Protein AF-A0A4U5N1B6-F1 (afdb_monomer_lite)

Sequence (210 aa):
MNRRRLVVLSPQAMVGDFISVVQYGGDNNHDYRTKVTPKTVCEMMEDESKGIITRLAAVNKFFMDIYKEHCVSIDEKAYLDYMKKPEDSAETMWFWQTCTEFGYYQSTSPRKAWKVYGFFGGANVSIPWLVKQCEQVFGDAYHNATVYAAIDKTIAFYGGVAGFNASRPSIVIDGTAHCGEMYVEADDDLPSFKKARRLIERHMTAWMYH

InterPro domains:
  IPR008758 Peptidase S28 [PF05577] (15-167)
  IPR029058 Alpha/Beta hydrolase fold [G3DSA:3.40.50.1820] (43-210)

Foldseek 3Di:
DDDPAPADAQLCLLVVLVVCQQFQQCFPDDCSVPPSHPVNLVVLCVPPVDDNVNSSVVSSVSVCVVVVHDDHDNDPVVNLVVLLCCVPDPVNVVLLCCLQAAVDADWQQDPPRDCVSVVVNHTPGDSQVSQCSQCSRVHDCSHPVNSVVRHVVNCVVVVPPNPDDPVDDDQDQPPHHHPRLPDDDDPPDDPSSVVRNVVVVVVVVVVVVD

Organism: Steinernema carpocapsae (NCBI:txid34508)

pLDDT: mean 84.51, std 13.34, range [30.05, 97.94]

Structure (mmCIF, N/CA/C/O backbone):
data_AF-A0A4U5N1B6-F1
#
_entry.id   AF-A0A4U5N1B6-F1
#
loop_
_atom_site.group_PDB
_atom_site.id
_atom_site.type_symbol
_atom_site.label_atom_id
_atom_site.label_alt_id
_atom_site.label_comp_id
_atom_site.label_asym_id
_atom_site.label_entity_id
_atom_site.label_seq_id
_atom_site.pdbx_PDB_ins_code
_atom_site.Cartn_x
_atom_site.Cartn_y
_atom_site.Cartn_z
_atom_site.occupancy
_atom_site.B_iso_or_equiv
_atom_site.auth_seq_id
_atom_site.auth_comp_id
_atom_site.auth_asym_id
_atom_site.auth_atom_id
_atom_site.pdbx_PDB_model_num
ATOM 1 N N . MET A 1 1 ? 22.139 12.926 15.965 1.00 30.05 1 MET A N 1
ATOM 2 C CA . MET A 1 1 ? 21.050 11.932 15.835 1.00 30.05 1 MET A CA 1
ATOM 3 C C . MET A 1 1 ? 20.227 12.296 14.614 1.00 30.05 1 MET A C 1
ATOM 5 O O . MET A 1 1 ? 19.498 13.280 14.648 1.00 30.05 1 MET A O 1
ATOM 9 N N . ASN A 1 2 ? 20.452 11.592 13.506 1.00 33.06 2 ASN A N 1
ATOM 10 C CA . ASN A 1 2 ? 19.831 11.898 12.221 1.00 33.06 2 ASN A CA 1
ATOM 11 C C . ASN A 1 2 ? 18.366 11.435 12.275 1.00 33.06 2 ASN A C 1
ATOM 13 O O . ASN A 1 2 ? 18.107 10.241 12.409 1.00 33.06 2 ASN A O 1
ATOM 17 N N . ARG A 1 3 ? 17.417 12.377 12.282 1.00 41.47 3 ARG A N 1
ATOM 18 C CA . ARG A 1 3 ? 15.981 12.067 12.320 1.00 41.47 3 ARG A CA 1
ATOM 19 C C . ARG A 1 3 ? 15.619 11.392 10.996 1.00 41.47 3 ARG A C 1
ATOM 21 O O . ARG A 1 3 ? 15.749 12.033 9.955 1.00 41.47 3 ARG A O 1
ATOM 28 N N . ARG A 1 4 ? 15.196 10.124 11.024 1.00 45.00 4 ARG A N 1
ATOM 29 C CA . ARG A 1 4 ? 14.612 9.461 9.850 1.00 45.00 4 ARG A CA 1
ATOM 30 C C . ARG A 1 4 ? 13.352 10.244 9.482 1.00 45.00 4 ARG A 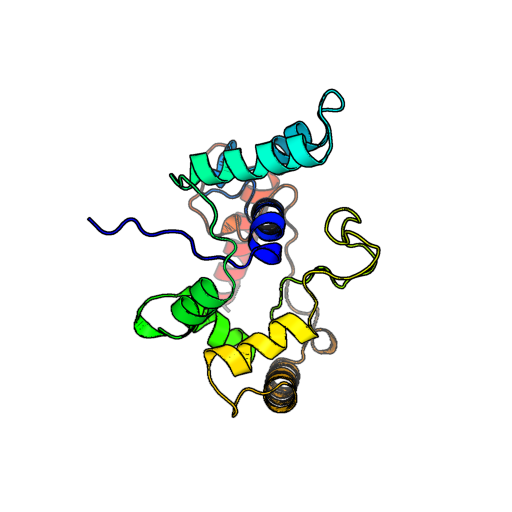C 1
ATOM 32 O O . ARG A 1 4 ? 12.368 10.192 10.209 1.00 45.00 4 ARG A O 1
ATOM 39 N N . ARG A 1 5 ? 13.422 11.061 8.430 1.00 50.66 5 ARG A N 1
ATOM 40 C CA . ARG A 1 5 ? 12.222 11.588 7.777 1.00 50.66 5 ARG A CA 1
ATOM 41 C C . ARG A 1 5 ? 11.641 10.431 6.982 1.00 50.66 5 ARG A C 1
ATOM 43 O O . ARG A 1 5 ? 12.389 9.814 6.227 1.00 50.66 5 ARG A O 1
ATOM 50 N N . LEU A 1 6 ? 10.356 10.150 7.143 1.00 51.94 6 LEU A N 1
ATOM 51 C CA . LEU A 1 6 ? 9.652 9.331 6.171 1.00 51.94 6 LEU A CA 1
ATOM 52 C C . LEU A 1 6 ? 9.655 10.117 4.861 1.00 51.94 6 LEU A C 1
ATOM 54 O O . LEU A 1 6 ? 9.192 11.261 4.796 1.00 51.94 6 LEU A O 1
ATOM 58 N N . VAL A 1 7 ? 10.307 9.556 3.850 1.00 54.00 7 VAL A N 1
ATOM 59 C CA . VAL A 1 7 ? 10.378 10.168 2.531 1.00 54.00 7 VAL A CA 1
ATOM 60 C C . VAL A 1 7 ? 9.418 9.393 1.650 1.00 54.00 7 VAL A C 1
ATOM 62 O O . VAL A 1 7 ? 9.678 8.248 1.302 1.00 54.00 7 VAL A O 1
ATOM 65 N N . VAL A 1 8 ? 8.289 10.012 1.328 1.00 57.28 8 VAL A N 1
ATOM 66 C CA . VAL A 1 8 ? 7.261 9.472 0.433 1.00 57.28 8 VAL A CA 1
ATOM 67 C C . VAL A 1 8 ? 6.943 10.565 -0.584 1.00 57.28 8 VAL A C 1
ATOM 69 O O . VAL A 1 8 ? 6.992 11.744 -0.246 1.00 57.28 8 VAL A O 1
ATOM 72 N N . LEU A 1 9 ? 6.644 10.231 -1.840 1.00 53.09 9 LEU A N 1
ATOM 73 C CA . LEU A 1 9 ? 6.244 11.256 -2.811 1.00 53.09 9 LEU A CA 1
ATOM 74 C C . LEU A 1 9 ? 4.910 11.887 -2.429 1.00 53.09 9 LEU A C 1
ATOM 76 O O . LEU A 1 9 ? 3.976 11.186 -2.049 1.00 53.09 9 LEU A O 1
ATOM 80 N N . SER A 1 10 ? 4.789 13.201 -2.624 1.00 48.41 10 SER A N 1
ATOM 81 C CA . SER A 1 10 ? 3.631 13.997 -2.190 1.00 48.41 10 SER A CA 1
ATOM 82 C C . SER A 1 10 ? 2.250 13.423 -2.547 1.00 48.41 10 SER A C 1
ATOM 84 O O . SER A 1 10 ? 1.390 13.398 -1.663 1.00 48.41 10 SER A O 1
ATOM 86 N N . PRO A 1 11 ? 2.006 12.891 -3.767 1.00 55.12 11 PRO A N 1
ATOM 87 C CA . PRO A 1 11 ? 0.692 12.359 -4.113 1.00 55.12 11 PRO A CA 1
ATOM 88 C C . PRO A 1 11 ? 0.442 10.989 -3.470 1.00 55.12 11 PRO A C 1
ATOM 90 O O . PRO A 1 11 ? -0.695 10.651 -3.157 1.00 55.12 11 PRO A O 1
ATOM 93 N N . GLN A 1 12 ? 1.502 10.204 -3.259 1.00 66.94 12 GLN A N 1
ATOM 94 C CA . GLN A 1 12 ? 1.438 8.895 -2.612 1.00 66.94 12 GLN A CA 1
ATOM 95 C C . GLN A 1 12 ? 1.366 9.012 -1.094 1.00 66.94 12 GLN A C 1
ATOM 97 O O . GLN A 1 12 ? 0.754 8.154 -0.483 1.00 66.94 12 GLN A O 1
ATOM 102 N N . ALA A 1 13 ? 1.941 10.047 -0.481 1.00 71.00 13 ALA A N 1
ATOM 103 C CA . ALA A 1 13 ? 1.941 10.196 0.970 1.00 71.00 13 ALA A CA 1
ATOM 104 C C . ALA A 1 13 ? 0.509 10.335 1.503 1.00 71.00 13 ALA A C 1
ATOM 106 O O . ALA A 1 13 ? 0.066 9.541 2.324 1.00 71.00 13 ALA A O 1
ATOM 107 N N . MET A 1 14 ? -0.264 11.266 0.933 1.00 75.31 14 MET A N 1
ATOM 108 C CA . MET A 1 14 ? -1.649 11.478 1.357 1.00 75.31 14 MET A CA 1
ATOM 109 C C . MET A 1 14 ? -2.588 10.349 0.934 1.00 75.31 14 MET A C 1
ATOM 111 O O . MET A 1 14 ? -3.492 10.002 1.678 1.00 75.31 14 MET A O 1
ATOM 115 N N . VAL A 1 15 ? -2.421 9.784 -0.265 1.00 80.44 15 VAL A N 1
ATOM 116 C CA . VAL A 1 15 ? -3.243 8.643 -0.712 1.00 80.44 15 VAL A CA 1
ATOM 117 C C . VAL A 1 15 ? -2.890 7.380 0.084 1.00 80.44 15 VAL A C 1
ATOM 119 O O . VAL A 1 15 ? -3.767 6.577 0.399 1.00 80.44 15 VAL A O 1
ATOM 122 N N . GLY A 1 16 ? -1.611 7.216 0.417 1.00 80.88 16 GLY A N 1
ATOM 123 C CA . GLY A 1 16 ? -1.034 6.066 1.102 1.00 80.88 16 GLY A CA 1
ATOM 124 C C . GLY A 1 16 ? -1.610 5.864 2.493 1.00 80.88 16 GLY A C 1
ATOM 125 O O . GLY A 1 16 ? -1.947 4.734 2.825 1.00 80.88 16 GLY A O 1
ATOM 126 N N . ASP A 1 17 ? -1.844 6.942 3.242 1.00 86.38 17 ASP A N 1
ATOM 127 C CA . ASP A 1 17 ? -2.541 6.911 4.536 1.00 86.38 17 ASP A CA 1
ATOM 128 C C . ASP A 1 17 ? -3.883 6.160 4.449 1.00 86.38 17 ASP A C 1
ATOM 130 O O . ASP A 1 17 ? -4.193 5.271 5.245 1.00 86.38 17 ASP A O 1
ATOM 134 N N . PHE A 1 18 ? -4.676 6.460 3.421 1.00 87.44 18 PHE A N 1
ATOM 135 C CA . PHE A 1 18 ? -5.996 5.860 3.236 1.00 87.44 18 PHE A CA 1
ATOM 136 C C . PHE A 1 18 ? -5.909 4.432 2.718 1.00 87.44 18 PHE A C 1
ATOM 138 O O . PHE A 1 18 ? -6.681 3.578 3.153 1.00 87.44 18 PHE A O 1
ATOM 145 N N . ILE A 1 19 ? -4.972 4.157 1.807 1.00 85.62 19 ILE A N 1
ATOM 146 C CA . ILE A 1 19 ? -4.739 2.789 1.340 1.00 85.62 19 ILE A CA 1
ATOM 147 C C . ILE A 1 19 ? -4.285 1.907 2.509 1.00 85.62 19 ILE A C 1
ATOM 149 O O . ILE A 1 19 ? -4.782 0.792 2.648 1.00 85.62 19 ILE A O 1
ATOM 153 N N . SER A 1 20 ? -3.422 2.428 3.383 1.00 86.38 20 SER A N 1
ATOM 154 C CA . SER A 1 20 ? -2.957 1.728 4.577 1.00 86.38 20 SER A CA 1
ATOM 155 C C . SER A 1 20 ? -4.109 1.400 5.524 1.00 86.38 20 SER A C 1
ATOM 157 O O . SER A 1 20 ? -4.235 0.259 5.956 1.00 86.38 20 SER A O 1
ATOM 159 N N . VAL A 1 21 ? -5.015 2.350 5.794 1.00 91.50 21 VAL A N 1
ATOM 160 C CA . VAL A 1 21 ? -6.197 2.086 6.636 1.00 91.50 21 VAL A CA 1
ATOM 161 C C . VAL A 1 21 ? -7.120 1.037 6.033 1.00 91.50 21 VAL A C 1
ATOM 163 O O . VAL A 1 21 ? -7.624 0.188 6.760 1.00 91.50 21 VAL A O 1
ATOM 166 N N . VAL A 1 22 ? -7.367 1.082 4.724 1.00 89.12 22 VAL A N 1
ATOM 167 C CA . VAL A 1 22 ? -8.239 0.093 4.072 1.00 89.12 22 VAL A CA 1
ATOM 168 C C . VAL A 1 22 ? -7.605 -1.298 4.085 1.00 89.12 22 VAL A C 1
ATOM 170 O O . VAL A 1 22 ? -8.320 -2.290 4.191 1.00 89.12 22 VAL A O 1
ATOM 173 N N . GLN A 1 23 ? -6.280 -1.377 3.977 1.00 88.75 23 GLN A N 1
ATOM 174 C CA . GLN A 1 23 ? -5.562 -2.643 3.986 1.00 88.75 23 GLN A CA 1
ATOM 175 C C . GLN A 1 23 ? -5.438 -3.210 5.408 1.00 88.75 23 GLN A C 1
ATOM 177 O O . GLN A 1 23 ? -5.909 -4.311 5.678 1.00 88.75 23 GLN A O 1
ATOM 182 N N . TYR A 1 24 ? -4.835 -2.457 6.321 1.00 90.62 24 TYR A N 1
ATOM 183 C CA . TYR A 1 24 ? -4.408 -2.945 7.634 1.00 90.62 24 TYR A CA 1
ATOM 184 C C . TYR A 1 24 ? -5.343 -2.539 8.777 1.00 90.62 24 TYR A C 1
ATOM 186 O O . TYR A 1 24 ? -5.226 -3.048 9.885 1.00 90.62 24 TYR A O 1
ATOM 194 N N . GLY A 1 25 ? -6.274 -1.610 8.556 1.00 90.81 25 GLY A N 1
ATOM 195 C CA . GLY A 1 25 ? -7.104 -1.087 9.635 1.00 90.81 25 GLY A CA 1
ATOM 19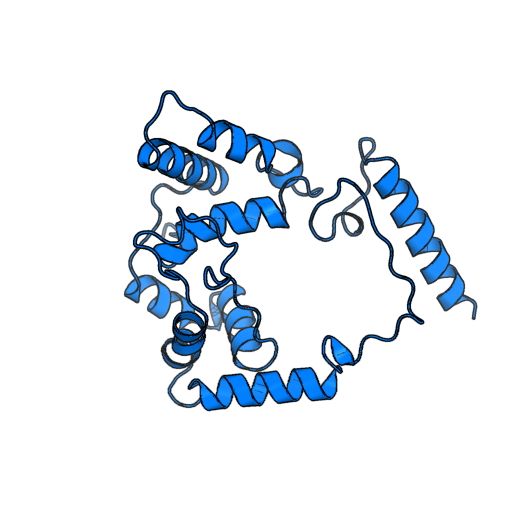6 C C . GLY A 1 25 ? -8.037 -2.143 10.222 1.00 90.81 25 GLY A C 1
ATOM 197 O O . GLY A 1 25 ? -8.909 -2.665 9.532 1.00 90.81 25 GLY A O 1
ATOM 198 N N . GLY A 1 26 ? -7.887 -2.406 11.518 1.00 85.19 26 GLY A N 1
ATOM 199 C CA . GLY A 1 26 ? -8.581 -3.471 12.240 1.00 85.19 26 GLY A CA 1
ATOM 200 C C . GLY A 1 26 ? -7.873 -4.829 12.194 1.00 85.19 26 GLY A C 1
ATOM 201 O O . GLY A 1 26 ? -8.494 -5.832 12.543 1.00 85.19 26 GLY A O 1
ATOM 202 N N . ASP A 1 27 ? -6.612 -4.891 11.755 1.00 86.50 27 ASP A N 1
ATOM 203 C CA . ASP A 1 27 ? -5.790 -6.097 11.891 1.00 86.50 27 ASP A CA 1
ATOM 204 C C . ASP A 1 27 ? -5.385 -6.337 13.358 1.00 86.50 27 ASP A C 1
ATOM 206 O O . ASP A 1 27 ? -5.580 -5.503 14.235 1.00 86.50 27 ASP A O 1
ATOM 210 N N . ASN A 1 28 ? -4.796 -7.486 13.675 1.00 85.56 28 ASN A N 1
ATOM 211 C CA . ASN A 1 28 ? -4.382 -7.778 15.050 1.00 85.56 28 ASN A CA 1
ATOM 212 C C . ASN A 1 28 ? -3.006 -7.170 15.409 1.00 85.56 28 ASN A C 1
ATOM 214 O O . ASN A 1 28 ? -2.280 -7.740 16.225 1.00 85.56 28 ASN A O 1
ATOM 218 N N . ASN A 1 29 ? -2.648 -6.005 14.851 1.00 85.94 29 ASN A N 1
ATOM 219 C CA . ASN A 1 29 ? -1.337 -5.376 15.010 1.00 85.94 29 ASN A CA 1
ATOM 220 C C . ASN A 1 29 ? -1.409 -3.995 15.693 1.00 85.94 29 ASN A C 1
ATOM 222 O O . ASN A 1 29 ? -1.923 -3.028 15.140 1.00 85.94 29 ASN A O 1
ATOM 226 N N . HIS A 1 30 ? -0.824 -3.867 16.889 1.00 87.56 30 HIS A N 1
ATOM 227 C CA . HIS A 1 30 ? -0.588 -2.591 17.591 1.00 87.56 30 HIS A CA 1
ATOM 228 C C . HIS A 1 30 ? -1.708 -1.529 17.443 1.00 87.56 30 HIS A C 1
ATOM 230 O O . HIS A 1 30 ? -2.849 -1.762 17.842 1.00 87.56 30 HIS A O 1
ATOM 236 N N . ASP A 1 31 ? -1.377 -0.345 16.909 1.00 89.31 31 ASP A N 1
ATOM 237 C CA . ASP A 1 31 ? -2.312 0.766 16.722 1.00 89.31 31 ASP A CA 1
ATOM 238 C C . ASP A 1 31 ? -3.336 0.492 15.608 1.00 89.31 31 ASP A C 1
ATOM 240 O O . ASP A 1 31 ? -4.432 1.050 15.663 1.00 89.31 31 ASP A O 1
ATOM 244 N N . TYR A 1 32 ? -3.036 -0.388 14.649 1.00 88.50 32 TYR A N 1
ATOM 245 C CA . TYR A 1 32 ? -3.963 -0.799 13.587 1.00 88.50 32 TYR A CA 1
ATOM 246 C C . TYR A 1 32 ? -5.116 -1.657 14.107 1.00 88.50 32 TYR A C 1
ATOM 248 O O . TYR A 1 32 ? -6.213 -1.589 13.561 1.00 88.50 32 TYR A O 1
ATOM 256 N N . ARG A 1 33 ? -4.943 -2.311 15.259 1.00 86.62 33 ARG A N 1
ATOM 257 C CA . ARG A 1 33 ? -6.015 -3.060 15.923 1.00 86.62 33 ARG A CA 1
ATOM 258 C C . ARG A 1 33 ? -7.206 -2.220 16.346 1.00 86.62 33 ARG A C 1
ATOM 260 O O . ARG A 1 33 ? -8.343 -2.670 16.257 1.00 86.62 33 ARG A O 1
ATOM 267 N N . THR A 1 34 ? -6.961 -1.018 16.862 1.00 86.81 34 THR A N 1
ATOM 268 C CA . THR A 1 34 ? -8.025 -0.240 17.523 1.00 86.81 34 THR A CA 1
ATOM 269 C C . THR A 1 34 ? -8.050 1.236 17.165 1.00 86.81 34 THR A C 1
ATOM 271 O O . THR A 1 34 ? -9.120 1.841 17.192 1.00 86.81 34 THR A O 1
ATOM 274 N N . LYS A 1 35 ? -6.905 1.840 16.832 1.00 91.00 35 LYS A N 1
ATOM 275 C CA . LYS A 1 35 ? -6.804 3.286 16.595 1.00 91.00 35 LYS A CA 1
ATOM 276 C C . LYS A 1 35 ? -6.860 3.617 15.113 1.00 91.00 35 LYS A C 1
ATOM 278 O O . LYS A 1 35 ? -7.669 4.448 14.706 1.00 91.00 35 LYS A O 1
ATOM 283 N N . VAL A 1 36 ? -6.011 2.986 14.308 1.00 93.00 36 VAL A N 1
ATOM 284 C CA . VAL A 1 36 ? -5.936 3.205 12.861 1.00 93.00 36 VAL A CA 1
ATOM 285 C C . VAL A 1 36 ? -6.968 2.301 12.193 1.00 93.00 36 VAL A C 1
ATOM 287 O O . VAL A 1 36 ? -6.670 1.182 11.802 1.00 93.00 36 VAL A O 1
ATOM 290 N N . THR A 1 37 ? -8.213 2.773 12.118 1.00 92.94 37 THR A N 1
ATOM 291 C CA . THR A 1 37 ? -9.340 2.017 11.549 1.00 92.94 37 THR A CA 1
ATOM 292 C C . THR A 1 37 ? -10.062 2.833 10.476 1.00 92.94 37 THR A C 1
ATOM 294 O O . THR A 1 37 ? -10.002 4.069 10.511 1.00 92.94 37 THR A O 1
ATOM 297 N N . PRO A 1 38 ? -10.802 2.182 9.553 1.00 92.69 38 PRO A N 1
ATOM 298 C CA . PRO A 1 38 ? -11.643 2.892 8.592 1.00 92.69 38 PRO A CA 1
ATOM 299 C C . PRO A 1 38 ? -12.610 3.860 9.274 1.00 92.69 38 PRO A C 1
ATOM 301 O O . PRO A 1 38 ? -12.775 4.985 8.814 1.00 92.69 38 PRO A O 1
ATOM 304 N N . LYS A 1 39 ? -13.179 3.464 10.420 1.00 93.38 39 LYS A N 1
ATOM 305 C CA . LYS A 1 39 ? -14.079 4.306 11.211 1.00 93.38 39 LYS A CA 1
ATOM 306 C C . LYS A 1 39 ? -13.400 5.604 11.657 1.00 93.38 39 LYS A C 1
ATOM 308 O O . LYS A 1 39 ? -13.947 6.671 11.408 1.00 93.38 39 LYS A O 1
ATOM 313 N N . THR A 1 40 ? -12.204 5.520 12.241 1.00 94.81 40 THR A N 1
ATOM 314 C CA . THR A 1 40 ? -11.450 6.694 12.715 1.00 94.81 40 THR A CA 1
ATOM 315 C C . THR A 1 40 ? -11.212 7.711 11.600 1.00 94.81 40 THR A C 1
ATOM 317 O O . THR A 1 40 ? -11.414 8.909 11.785 1.00 94.81 40 THR A O 1
ATOM 320 N N . VAL A 1 41 ? -10.788 7.239 10.423 1.00 93.38 41 VAL A N 1
ATOM 321 C CA . VAL A 1 41 ? -10.510 8.123 9.283 1.00 93.38 41 VAL A CA 1
ATOM 322 C C . VAL A 1 41 ? -11.803 8.675 8.681 1.00 93.38 41 VAL A C 1
ATOM 324 O O . VAL A 1 41 ? -11.853 9.861 8.350 1.00 93.38 41 VAL A O 1
ATOM 327 N N . CYS A 1 42 ? -12.864 7.867 8.579 1.00 93.25 42 CYS A N 1
ATOM 328 C CA . CYS A 1 42 ? -14.167 8.337 8.106 1.00 93.25 42 CYS A CA 1
ATOM 329 C C . CYS A 1 42 ? -14.729 9.443 9.004 1.00 93.25 42 CYS A C 1
ATOM 331 O O . CYS A 1 42 ? -15.127 10.475 8.482 1.00 93.25 42 CYS A O 1
ATOM 333 N N . GLU A 1 43 ? -14.664 9.302 10.330 1.00 95.94 43 GLU A N 1
ATOM 334 C CA . GLU A 1 43 ? -15.116 10.339 11.271 1.00 95.94 43 GLU A CA 1
ATOM 335 C C . GLU A 1 43 ? -14.395 11.684 11.050 1.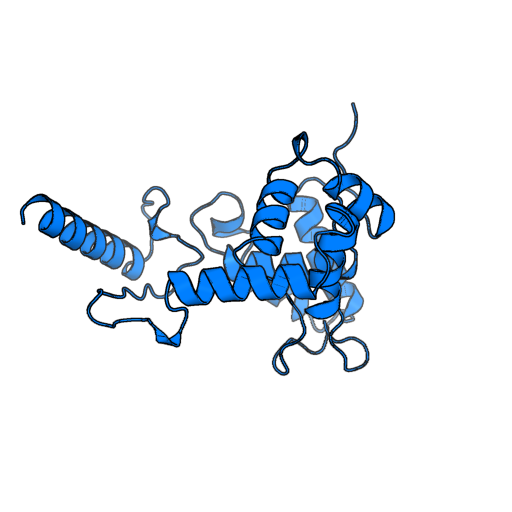00 95.94 43 GLU A C 1
ATOM 337 O O . GLU A 1 43 ? -15.018 12.743 11.115 1.00 95.94 43 GLU A O 1
ATOM 342 N N . MET A 1 44 ? -13.097 11.667 10.716 1.00 95.00 44 MET A N 1
ATOM 343 C CA . MET A 1 44 ? -12.350 12.889 10.375 1.00 95.00 44 MET A CA 1
ATOM 344 C C . MET A 1 44 ? -12.788 13.493 9.036 1.00 95.00 44 MET A C 1
ATOM 346 O O . MET A 1 44 ? -12.835 14.717 8.885 1.00 95.00 44 MET A O 1
ATOM 350 N N . MET A 1 45 ? -13.086 12.647 8.050 1.00 91.81 45 MET A N 1
ATOM 351 C CA . MET A 1 45 ? -13.470 13.073 6.704 1.00 91.81 45 MET A CA 1
ATOM 352 C C . MET A 1 45 ? -14.939 13.498 6.589 1.00 91.81 45 MET A C 1
ATOM 354 O O . MET A 1 45 ? -15.273 14.325 5.733 1.00 91.81 45 MET A O 1
ATOM 358 N N . GLU A 1 46 ? -15.794 12.990 7.469 1.00 94.38 46 GLU A N 1
ATOM 359 C CA . GLU A 1 46 ? -17.226 13.289 7.554 1.00 94.38 46 GLU A CA 1
ATOM 360 C C . GLU A 1 46 ? -17.538 14.468 8.490 1.00 94.38 46 GLU A C 1
ATOM 362 O O . GLU A 1 46 ? -18.692 14.864 8.610 1.00 94.38 46 GLU A O 1
ATOM 367 N N . ASP A 1 47 ? -16.527 15.095 9.104 1.00 95.56 47 ASP A N 1
ATOM 368 C CA . ASP A 1 47 ? -16.704 16.313 9.903 1.00 95.56 47 ASP A CA 1
ATOM 369 C C . ASP A 1 47 ? -17.079 17.514 9.015 1.00 95.56 47 ASP A C 1
ATOM 371 O O . ASP A 1 47 ? -16.233 18.310 8.586 1.00 95.56 47 ASP A O 1
ATOM 375 N N . GLU A 1 48 ? -18.379 17.647 8.733 1.00 94.00 48 GLU A N 1
ATOM 376 C CA . GLU A 1 48 ? -18.921 18.662 7.832 1.00 94.00 48 GLU A CA 1
ATOM 377 C C . GLU A 1 48 ? -18.690 20.107 8.284 1.00 94.00 48 GLU A C 1
ATOM 379 O O . GLU A 1 48 ? -18.732 21.020 7.458 1.00 94.00 48 GLU A O 1
ATOM 384 N N . SER A 1 49 ? -18.331 20.314 9.555 1.00 96.75 49 SER A N 1
ATOM 385 C CA . SER A 1 49 ? -17.991 21.633 10.093 1.00 96.75 49 SER A CA 1
ATOM 386 C C . SER A 1 49 ? -16.669 22.199 9.550 1.00 96.75 49 SER A C 1
ATOM 388 O O . SER A 1 49 ? -16.427 23.404 9.638 1.00 96.75 49 SER A O 1
ATOM 390 N N . LYS A 1 50 ? -15.806 21.354 8.965 1.00 95.50 50 LYS A N 1
ATOM 391 C CA . LYS A 1 50 ? -14.485 21.727 8.431 1.00 95.50 50 LYS A CA 1
ATOM 392 C C . LYS A 1 50 ? -14.455 21.681 6.905 1.00 95.50 50 LYS A C 1
ATOM 394 O O . LYS A 1 50 ? -15.133 20.870 6.283 1.00 95.50 50 LYS A O 1
ATOM 399 N N . GLY A 1 51 ? -13.602 22.489 6.276 1.00 92.69 51 GLY A N 1
ATOM 400 C CA . GLY A 1 51 ? -13.330 22.379 4.837 1.00 92.69 51 GLY A CA 1
ATOM 401 C C . GLY A 1 51 ? -12.573 21.090 4.482 1.00 92.69 51 GLY A C 1
ATOM 402 O O . GLY A 1 51 ? -11.828 20.561 5.305 1.00 92.69 51 GLY A O 1
ATOM 403 N N . ILE A 1 52 ? -12.709 20.603 3.242 1.00 88.25 52 ILE A N 1
ATOM 404 C CA . ILE A 1 52 ? -12.089 19.339 2.784 1.00 88.25 52 ILE A CA 1
ATOM 405 C C . ILE A 1 52 ? -10.571 19.282 3.018 1.00 88.25 52 ILE A C 1
ATOM 407 O O . ILE A 1 52 ? -10.056 18.264 3.468 1.00 88.25 52 ILE A O 1
ATOM 411 N N . ILE A 1 53 ? -9.855 20.387 2.788 1.00 88.50 53 ILE A N 1
ATOM 412 C CA . ILE A 1 53 ? -8.404 20.465 3.018 1.00 88.50 53 ILE A CA 1
ATOM 413 C C . ILE A 1 53 ? -8.073 20.324 4.506 1.00 88.50 53 ILE A C 1
ATOM 415 O O . ILE A 1 53 ? -7.122 19.638 4.863 1.00 88.50 53 ILE A O 1
ATOM 419 N N . THR A 1 54 ? -8.874 20.922 5.389 1.00 93.75 54 THR A N 1
ATOM 420 C CA . THR A 1 54 ? -8.696 20.800 6.840 1.00 93.75 54 THR A CA 1
ATOM 421 C C . THR A 1 54 ? -8.942 19.369 7.313 1.00 93.75 54 THR A C 1
ATOM 423 O O . THR A 1 54 ? -8.216 18.888 8.179 1.00 93.75 54 THR A O 1
ATOM 426 N N . ARG A 1 55 ? -9.923 18.671 6.728 1.00 92.88 55 ARG A N 1
ATOM 427 C CA . ARG A 1 55 ? -10.184 17.253 7.024 1.00 92.88 55 ARG A CA 1
ATOM 428 C C . ARG A 1 55 ? -9.024 16.364 6.574 1.00 92.88 55 ARG A C 1
ATOM 430 O O . ARG A 1 55 ? -8.521 15.576 7.365 1.00 92.88 55 ARG A O 1
ATOM 437 N N . LEU A 1 56 ? -8.516 16.570 5.357 1.00 89.31 56 LEU A N 1
ATOM 438 C CA . LEU A 1 56 ? -7.329 15.867 4.857 1.00 89.31 56 LEU A CA 1
ATOM 439 C C . LEU A 1 56 ? -6.083 16.136 5.719 1.00 89.31 56 LEU A C 1
ATOM 441 O O . LEU A 1 56 ? -5.336 15.215 6.036 1.00 89.31 56 LEU A O 1
ATOM 445 N N . ALA A 1 57 ? -5.876 17.385 6.145 1.00 90.56 57 ALA A N 1
ATOM 446 C CA . ALA A 1 57 ? -4.780 17.741 7.041 1.00 90.56 57 ALA A CA 1
ATOM 447 C C . ALA A 1 57 ? -4.916 17.076 8.422 1.00 90.56 57 ALA A C 1
ATOM 449 O O . ALA A 1 57 ? -3.903 16.730 9.029 1.00 90.56 57 ALA A O 1
ATOM 450 N N . ALA A 1 58 ? -6.145 16.874 8.913 1.00 93.94 58 ALA A N 1
ATOM 451 C CA . ALA A 1 58 ? -6.395 16.148 10.155 1.00 93.94 58 ALA A CA 1
ATOM 452 C C . ALA A 1 58 ? -5.993 14.669 10.037 1.00 93.94 58 ALA A C 1
ATOM 454 O O . ALA A 1 58 ? -5.317 14.171 10.935 1.00 93.94 58 ALA A O 1
ATOM 455 N N . VAL A 1 59 ? -6.315 14.010 8.917 1.00 92.44 59 VAL A N 1
ATOM 456 C CA . VAL A 1 59 ? -5.877 12.627 8.644 1.00 92.44 59 VAL A CA 1
ATOM 457 C C . VAL A 1 59 ? -4.351 12.539 8.584 1.00 92.44 59 VAL A C 1
ATOM 459 O O . VAL A 1 59 ? -3.753 11.745 9.305 1.00 92.44 59 VAL A O 1
ATOM 462 N N . ASN A 1 60 ? -3.701 13.420 7.819 1.00 89.81 60 ASN A N 1
ATOM 463 C CA . ASN A 1 60 ? -2.239 13.441 7.721 1.00 89.81 60 ASN A CA 1
ATOM 464 C C . ASN A 1 60 ? -1.577 13.695 9.091 1.00 89.81 60 ASN A C 1
ATOM 466 O O . ASN A 1 60 ? -0.564 13.092 9.437 1.00 89.81 60 ASN A O 1
ATOM 470 N N . LYS A 1 61 ? -2.153 14.586 9.911 1.00 92.25 61 LYS A N 1
ATOM 471 C CA . LYS A 1 61 ? -1.677 14.835 11.280 1.00 92.25 61 LYS A CA 1
ATOM 472 C C . LYS A 1 61 ? -1.821 13.600 12.167 1.00 92.25 61 LYS A C 1
ATOM 474 O O . LYS A 1 61 ? -0.890 13.294 12.904 1.00 92.25 61 LYS A O 1
ATOM 479 N N . PHE A 1 62 ? -2.950 12.902 12.081 1.00 93.25 62 PHE A N 1
ATOM 480 C CA . PHE A 1 62 ? -3.178 11.665 12.819 1.00 93.25 62 PHE A CA 1
ATOM 481 C C . PHE A 1 62 ? -2.085 10.631 12.523 1.00 93.25 62 PHE A C 1
ATOM 483 O O . PHE A 1 62 ? -1.489 10.098 13.455 1.00 93.25 62 PHE A O 1
ATOM 490 N N . PHE A 1 63 ? -1.741 10.422 11.251 1.00 89.88 63 PHE A N 1
ATOM 491 C CA . PHE A 1 63 ? -0.667 9.502 10.874 1.00 89.88 63 PHE A CA 1
ATOM 492 C C . PHE A 1 63 ? 0.723 9.960 11.309 1.00 89.88 63 PHE A C 1
ATOM 494 O O . PHE A 1 63 ? 1.486 9.153 11.842 1.00 89.88 63 PHE A O 1
ATOM 501 N N . MET A 1 64 ? 1.039 11.253 11.190 1.00 89.25 64 MET A N 1
ATOM 502 C CA . MET A 1 64 ? 2.288 11.788 11.744 1.00 89.25 64 MET A CA 1
ATOM 503 C C . MET A 1 64 ? 2.398 11.525 13.255 1.00 89.25 64 MET A C 1
ATOM 505 O O . MET A 1 64 ? 3.464 11.151 13.741 1.00 89.25 64 MET A O 1
ATOM 509 N N . ASP A 1 65 ? 1.300 11.651 14.005 1.00 91.19 65 ASP A N 1
ATOM 510 C CA . ASP A 1 65 ? 1.286 11.388 15.447 1.00 91.19 65 ASP A CA 1
ATOM 511 C C . ASP A 1 65 ? 1.456 9.885 15.773 1.00 91.19 65 ASP A C 1
ATOM 513 O O . ASP A 1 65 ? 2.090 9.544 16.783 1.00 91.19 65 ASP A O 1
ATOM 517 N N . ILE A 1 66 ? 0.945 8.982 14.923 1.00 88.25 66 ILE A N 1
ATOM 518 C CA . ILE A 1 66 ? 1.162 7.525 15.018 1.00 88.25 66 ILE A CA 1
ATOM 519 C C . ILE A 1 66 ? 2.639 7.190 14.774 1.00 88.25 66 ILE A C 1
ATOM 521 O O . ILE A 1 66 ? 3.279 6.580 15.632 1.00 88.25 66 ILE A O 1
ATOM 525 N N . TYR A 1 67 ? 3.209 7.669 13.666 1.00 85.19 67 TYR A N 1
ATOM 526 C CA . TYR A 1 67 ? 4.588 7.373 13.259 1.00 85.19 67 TYR A CA 1
ATOM 527 C C . TYR A 1 67 ? 5.660 8.223 13.958 1.00 85.19 67 TYR A C 1
ATOM 529 O O . TYR A 1 67 ? 6.855 8.015 13.752 1.00 85.19 67 TYR A O 1
ATOM 537 N N . LYS A 1 68 ? 5.251 9.141 14.845 1.00 88.69 68 LYS A N 1
ATOM 538 C CA . LYS A 1 68 ? 6.136 10.070 15.575 1.00 88.69 68 LYS A CA 1
ATOM 539 C C . LYS A 1 68 ? 6.936 10.976 14.638 1.00 88.69 68 LYS A C 1
ATOM 541 O O . LYS A 1 68 ? 8.105 11.283 14.876 1.00 88.69 68 LYS A O 1
ATOM 546 N N . GLU A 1 69 ? 6.270 11.445 13.595 1.00 83.75 69 GLU A N 1
ATOM 547 C CA . GLU A 1 69 ? 6.812 12.341 12.587 1.00 83.75 69 GLU A CA 1
ATOM 548 C C . GLU A 1 69 ? 6.396 13.789 12.842 1.00 83.75 69 GLU A C 1
ATOM 550 O O . GLU A 1 69 ? 5.365 14.083 13.440 1.00 83.75 69 GLU A O 1
ATOM 555 N N . HIS A 1 70 ? 7.220 14.729 12.381 1.00 81.94 70 HIS A N 1
ATOM 556 C CA . HIS A 1 70 ? 6.927 16.161 12.505 1.00 81.94 70 HIS A CA 1
ATOM 557 C C . HIS A 1 70 ? 6.430 16.792 11.202 1.00 81.94 70 HIS A C 1
ATOM 559 O O . HIS A 1 70 ? 5.866 17.884 11.227 1.00 81.94 70 HIS A O 1
ATOM 565 N N . CYS A 1 71 ? 6.738 16.170 10.065 1.00 81.81 71 CYS A N 1
ATOM 566 C CA . CYS A 1 71 ? 6.499 16.704 8.734 1.00 81.81 71 CYS A CA 1
ATOM 567 C C . CYS A 1 71 ? 6.592 15.569 7.717 1.00 81.81 71 CYS A C 1
ATOM 569 O O . CYS A 1 71 ? 7.529 14.771 7.778 1.00 81.81 71 CYS A O 1
ATOM 571 N N . VAL A 1 72 ? 5.667 15.573 6.761 1.00 77.81 72 VAL A N 1
ATOM 572 C CA . VAL A 1 72 ? 5.713 14.727 5.570 1.00 77.81 72 VAL A CA 1
ATOM 573 C C . VAL A 1 72 ? 6.540 15.439 4.502 1.00 77.81 72 VAL A C 1
ATOM 575 O O . VAL A 1 72 ? 6.214 16.553 4.086 1.00 77.81 72 VAL A O 1
ATOM 578 N N . SER A 1 73 ? 7.631 14.809 4.063 1.00 76.50 73 SER A N 1
ATOM 579 C CA . SER A 1 73 ? 8.414 15.323 2.937 1.00 76.50 73 SER A CA 1
ATOM 580 C C . SER A 1 73 ? 7.619 15.154 1.648 1.00 76.50 73 SER A C 1
ATOM 582 O O . SER A 1 73 ? 7.176 14.055 1.356 1.00 76.50 73 SER A O 1
ATOM 584 N N . ILE A 1 74 ? 7.477 16.219 0.863 1.00 77.69 74 ILE A N 1
ATOM 585 C CA . ILE A 1 74 ? 6.796 16.192 -0.445 1.00 77.69 74 ILE A CA 1
ATOM 586 C C . ILE A 1 74 ? 7.770 16.301 -1.627 1.00 77.69 74 ILE A C 1
ATOM 588 O O . ILE A 1 74 ? 7.344 16.410 -2.775 1.00 77.69 74 ILE A O 1
ATOM 592 N N . ASP A 1 75 ? 9.073 16.309 -1.344 1.00 83.75 75 ASP A N 1
ATOM 593 C CA . ASP A 1 75 ? 10.132 16.480 -2.335 1.00 83.75 75 ASP A CA 1
ATOM 594 C C . ASP A 1 75 ? 10.386 15.171 -3.104 1.00 83.75 75 ASP A C 1
ATOM 596 O O . ASP A 1 75 ? 10.854 14.176 -2.545 1.00 83.75 75 ASP A O 1
ATOM 600 N N . GLU A 1 76 ? 10.070 15.185 -4.401 1.00 81.06 76 GLU A N 1
ATOM 601 C CA . GLU A 1 76 ? 10.243 14.038 -5.299 1.00 81.06 76 GLU A CA 1
ATOM 602 C C . GLU A 1 76 ? 11.706 13.623 -5.444 1.00 81.06 76 GLU A C 1
ATOM 604 O O . GLU A 1 76 ? 12.011 12.430 -5.451 1.00 81.06 76 GLU A O 1
ATOM 609 N N . LYS A 1 77 ? 12.632 14.583 -5.514 1.00 85.88 77 LYS A N 1
ATOM 610 C CA . LYS A 1 77 ? 14.053 14.271 -5.647 1.00 85.88 77 LYS A CA 1
ATOM 611 C C . LYS A 1 77 ? 14.570 13.578 -4.392 1.00 85.88 77 LYS A C 1
ATOM 613 O O . LYS A 1 77 ? 15.277 12.582 -4.508 1.00 85.88 77 LYS A O 1
ATOM 618 N N . ALA A 1 78 ? 14.195 14.065 -3.213 1.00 85.38 78 ALA A N 1
ATOM 619 C CA . ALA A 1 78 ? 14.558 13.444 -1.948 1.00 85.38 78 ALA A CA 1
ATOM 620 C C . ALA A 1 78 ? 14.041 12.001 -1.866 1.00 85.38 78 ALA A C 1
ATOM 622 O O . ALA A 1 78 ? 14.763 11.129 -1.385 1.00 85.38 78 ALA A O 1
ATOM 623 N N . TYR A 1 79 ? 12.827 11.738 -2.364 1.00 84.75 79 TYR A N 1
ATOM 624 C CA . TYR A 1 79 ? 12.283 10.382 -2.447 1.00 84.75 79 TYR A CA 1
ATOM 625 C C . TYR A 1 79 ? 13.087 9.491 -3.391 1.00 84.75 79 TYR A C 1
ATOM 627 O O . TYR A 1 79 ? 13.505 8.404 -3.001 1.00 84.75 79 TYR A O 1
ATOM 635 N N . LEU A 1 80 ? 13.350 9.948 -4.616 1.00 87.88 80 LEU A N 1
ATOM 636 C CA . LEU A 1 80 ? 14.109 9.158 -5.585 1.00 87.88 80 LEU A CA 1
ATOM 637 C C . LEU A 1 80 ? 15.538 8.888 -5.094 1.00 87.88 80 LEU A C 1
ATOM 639 O O . LEU A 1 80 ? 16.043 7.782 -5.256 1.00 87.88 80 LEU A O 1
ATOM 643 N N . ASP A 1 81 ? 16.180 9.868 -4.457 1.00 88.50 81 ASP A N 1
ATOM 644 C CA . ASP A 1 81 ? 17.515 9.715 -3.873 1.00 88.50 81 ASP A CA 1
ATOM 645 C C . ASP A 1 81 ? 17.521 8.732 -2.684 1.00 88.50 81 ASP A C 1
ATOM 647 O O . ASP A 1 81 ? 18.537 8.082 -2.434 1.00 88.50 81 ASP A O 1
ATOM 651 N N . TYR A 1 82 ? 16.402 8.602 -1.959 1.00 85.44 82 TYR A N 1
ATOM 652 C CA . TYR A 1 82 ? 16.208 7.571 -0.935 1.00 85.44 82 TYR A CA 1
ATOM 653 C C . TYR A 1 82 ? 16.030 6.179 -1.560 1.00 85.44 82 TYR A C 1
ATOM 655 O O . TYR A 1 82 ? 16.741 5.252 -1.182 1.00 85.44 82 TYR A O 1
ATOM 663 N N . MET A 1 83 ? 15.157 6.044 -2.563 1.00 88.19 83 MET A N 1
ATOM 664 C CA . MET A 1 83 ? 14.879 4.763 -3.230 1.00 88.19 83 MET A CA 1
ATOM 665 C C . MET A 1 83 ? 16.074 4.211 -4.019 1.00 88.19 83 MET A C 1
ATOM 667 O O . MET A 1 83 ? 16.160 3.015 -4.256 1.00 88.19 83 MET A O 1
ATOM 671 N N . LYS A 1 84 ? 17.030 5.054 -4.420 1.00 90.50 84 LYS A N 1
ATOM 672 C CA . LYS A 1 84 ? 18.263 4.630 -5.112 1.00 90.50 84 LYS A CA 1
ATOM 673 C C . LYS A 1 84 ? 19.268 3.886 -4.232 1.00 90.50 84 LYS A C 1
ATOM 675 O O . LYS A 1 84 ? 20.323 3.504 -4.732 1.00 90.50 84 LYS A O 1
ATOM 680 N N . LYS A 1 85 ? 18.980 3.711 -2.942 1.00 85.31 85 LYS A N 1
ATOM 681 C CA . LYS A 1 85 ? 19.861 3.046 -1.975 1.00 85.31 85 LYS A CA 1
ATOM 682 C C . LYS A 1 85 ? 19.275 1.681 -1.597 1.00 85.31 85 LYS A C 1
ATOM 684 O O . LYS A 1 85 ? 18.533 1.590 -0.618 1.00 85.31 85 LYS A O 1
ATOM 689 N N . PRO A 1 86 ? 19.530 0.625 -2.388 1.00 68.88 86 PRO A N 1
ATOM 690 C CA . PRO A 1 86 ? 18.884 -0.675 -2.209 1.00 68.88 86 PRO A CA 1
ATOM 691 C C . PRO A 1 86 ? 19.248 -1.371 -0.895 1.00 68.88 86 PRO A C 1
ATOM 693 O O . PRO A 1 86 ? 18.428 -2.104 -0.353 1.00 68.88 86 PRO A O 1
ATOM 696 N N . GLU A 1 87 ? 20.434 -1.111 -0.351 1.00 72.62 87 GLU A N 1
ATOM 697 C CA . GLU A 1 87 ? 20.882 -1.628 0.943 1.00 72.62 87 GLU A CA 1
ATOM 698 C C . GLU A 1 87 ? 20.197 -0.976 2.157 1.00 72.62 87 GLU A C 1
ATOM 700 O O . GLU A 1 87 ? 20.240 -1.533 3.255 1.00 72.62 87 GLU A O 1
ATOM 705 N N . ASP A 1 88 ? 19.555 0.180 1.974 1.00 70.62 88 ASP A N 1
ATOM 706 C CA . ASP A 1 88 ? 19.069 1.001 3.084 1.00 70.62 88 ASP A CA 1
ATOM 707 C C . ASP A 1 88 ? 17.597 0.734 3.449 1.00 70.62 88 ASP A C 1
ATOM 709 O O . ASP A 1 88 ? 17.143 1.208 4.499 1.00 70.62 88 ASP A O 1
ATOM 713 N N . SER A 1 89 ? 16.827 0.011 2.617 1.00 79.31 89 SER A N 1
ATOM 714 C CA . SER A 1 89 ? 15.386 -0.164 2.854 1.00 79.31 89 SER A CA 1
ATOM 715 C C . SER A 1 89 ? 14.761 -1.421 2.227 1.00 79.31 89 SER A C 1
ATOM 717 O O . SER A 1 89 ? 15.053 -1.810 1.093 1.00 79.31 89 SER A O 1
ATOM 719 N N . ALA A 1 90 ? 13.844 -2.054 2.968 1.00 85.12 90 ALA A N 1
ATOM 720 C CA . ALA A 1 90 ? 13.022 -3.156 2.457 1.00 85.12 90 ALA A CA 1
ATOM 721 C C . ALA A 1 90 ? 12.064 -2.677 1.357 1.00 85.12 90 ALA A C 1
ATOM 723 O O . ALA A 1 90 ? 11.711 -3.422 0.446 1.00 85.12 90 ALA A O 1
ATOM 724 N N . GLU A 1 91 ? 11.704 -1.402 1.421 1.00 84.12 91 GLU A N 1
ATOM 725 C CA . GLU A 1 91 ? 10.875 -0.681 0.475 1.00 84.12 91 GLU A CA 1
ATOM 726 C C . GLU A 1 91 ? 11.518 -0.641 -0.916 1.00 84.12 91 GLU A C 1
ATOM 728 O O . GLU A 1 91 ? 10.833 -0.895 -1.906 1.00 84.12 91 GLU A O 1
ATOM 733 N N . THR A 1 92 ? 12.832 -0.401 -1.015 1.00 89.00 92 THR A N 1
ATOM 734 C CA . THR A 1 92 ? 13.540 -0.426 -2.304 1.00 89.00 92 THR A CA 1
ATOM 735 C C . THR A 1 92 ? 13.568 -1.829 -2.896 1.00 89.00 92 THR A C 1
ATOM 737 O O . THR A 1 92 ? 13.332 -1.991 -4.093 1.00 89.00 92 THR A O 1
ATOM 740 N N . MET A 1 93 ? 13.806 -2.855 -2.074 1.00 90.31 93 MET A N 1
ATOM 741 C CA . MET A 1 93 ? 13.796 -4.249 -2.533 1.00 90.31 93 MET A CA 1
ATOM 742 C C . MET A 1 93 ? 12.406 -4.670 -3.025 1.00 90.31 93 MET A C 1
ATOM 744 O O . MET A 1 93 ? 12.279 -5.239 -4.109 1.00 90.31 93 MET A O 1
ATOM 748 N N . TRP A 1 94 ? 11.353 -4.321 -2.282 1.00 90.31 94 TRP A N 1
ATOM 749 C CA . TRP A 1 94 ? 9.971 -4.553 -2.700 1.00 90.31 94 TRP A CA 1
ATOM 750 C C . TRP A 1 94 ? 9.631 -3.816 -4.001 1.00 90.31 94 TRP A C 1
ATOM 752 O O . TRP A 1 94 ? 8.986 -4.367 -4.899 1.00 90.31 94 TRP A O 1
ATOM 762 N N . PHE A 1 95 ? 10.094 -2.572 -4.133 1.00 91.44 95 PHE A N 1
ATOM 763 C CA . PHE A 1 95 ? 9.893 -1.796 -5.349 1.00 91.44 95 PHE A CA 1
ATOM 764 C C . PHE A 1 95 ? 10.634 -2.406 -6.543 1.00 91.44 95 PHE A C 1
ATOM 766 O O . PHE A 1 95 ? 10.077 -2.473 -7.636 1.00 91.44 95 PHE A O 1
ATOM 773 N N . TRP A 1 96 ? 11.837 -2.947 -6.334 1.00 93.00 96 TRP A N 1
ATOM 774 C CA . TRP A 1 96 ? 12.557 -3.687 -7.367 1.00 93.00 96 TRP A CA 1
ATOM 775 C C . TRP A 1 96 ? 11.760 -4.909 -7.837 1.00 93.00 96 TRP A C 1
ATOM 777 O O . TRP A 1 96 ? 11.508 -5.022 -9.032 1.00 93.00 96 TRP A O 1
ATOM 787 N N . GLN A 1 97 ? 11.266 -5.753 -6.919 1.00 95.06 97 GLN A N 1
ATOM 788 C CA . GLN A 1 97 ? 10.425 -6.914 -7.267 1.00 95.06 97 GLN A CA 1
ATOM 789 C C . GLN A 1 97 ? 9.139 -6.504 -7.993 1.00 95.06 97 GLN A C 1
ATOM 791 O O . GLN A 1 97 ? 8.672 -7.178 -8.910 1.00 95.06 97 GLN A O 1
ATOM 796 N N . THR A 1 98 ? 8.568 -5.361 -7.618 1.00 94.56 98 THR A N 1
ATOM 797 C CA . THR A 1 98 ? 7.418 -4.780 -8.316 1.00 94.56 98 THR A CA 1
ATOM 798 C C . THR A 1 98 ? 7.763 -4.437 -9.768 1.00 94.56 98 THR A C 1
ATOM 800 O O . THR A 1 98 ? 6.975 -4.736 -10.662 1.00 94.56 98 THR A O 1
ATOM 803 N N . CYS A 1 99 ? 8.942 -3.861 -10.012 1.00 96.06 99 CYS A N 1
ATOM 804 C CA . CYS A 1 99 ? 9.421 -3.477 -11.341 1.00 96.06 99 CYS A CA 1
ATOM 805 C C . CYS A 1 99 ? 9.922 -4.655 -12.195 1.00 96.06 99 CYS A C 1
ATOM 807 O O . CYS A 1 99 ? 9.969 -4.534 -13.419 1.00 96.06 99 CYS A O 1
ATOM 809 N N . THR A 1 100 ? 10.319 -5.773 -11.586 1.00 96.69 100 THR A N 1
ATOM 810 C CA . THR A 1 100 ? 10.913 -6.917 -12.298 1.00 96.69 100 THR A CA 1
ATOM 811 C C . THR A 1 100 ? 10.025 -8.144 -12.372 1.00 96.69 100 THR A C 1
ATOM 813 O O . THR A 1 100 ? 10.295 -9.015 -13.193 1.00 96.69 100 THR A O 1
ATOM 816 N N . GLU A 1 101 ? 8.977 -8.235 -11.553 1.00 96.19 101 GLU A N 1
ATOM 817 C CA . GLU A 1 101 ? 8.145 -9.437 -11.483 1.00 96.19 101 GLU A CA 1
ATOM 818 C C . GLU A 1 101 ? 6.665 -9.117 -11.253 1.00 96.19 101 GLU A C 1
ATOM 820 O O . GLU A 1 101 ? 5.826 -9.510 -12.064 1.00 96.19 101 GLU A O 1
ATOM 825 N N . PHE A 1 102 ? 6.316 -8.442 -10.154 1.00 94.25 102 PHE A N 1
ATOM 826 C CA . PHE A 1 102 ? 4.940 -8.466 -9.640 1.00 94.25 102 PHE A CA 1
ATOM 827 C C . PHE A 1 102 ? 3.995 -7.428 -10.246 1.00 94.25 102 PHE A C 1
ATOM 829 O O . PHE A 1 102 ? 2.798 -7.690 -10.350 1.00 94.25 102 PHE A O 1
ATOM 836 N N . GLY A 1 103 ? 4.486 -6.238 -10.604 1.00 93.12 103 GLY A N 1
ATOM 837 C CA . GLY A 1 103 ? 3.644 -5.171 -11.153 1.00 93.12 103 GLY A CA 1
ATOM 838 C C . GLY A 1 103 ? 2.545 -4.658 -10.211 1.00 93.12 103 GLY A C 1
ATOM 839 O O . GLY A 1 103 ? 1.513 -4.171 -10.676 1.00 93.12 103 GLY A O 1
ATOM 840 N N . TYR A 1 104 ? 2.726 -4.775 -8.891 1.00 90.88 104 TYR A N 1
ATOM 841 C CA . TYR A 1 104 ? 1.783 -4.263 -7.895 1.00 90.88 104 TYR A CA 1
ATOM 842 C C . TYR A 1 104 ? 1.933 -2.746 -7.697 1.00 90.88 104 TYR A C 1
ATOM 844 O O . TYR A 1 104 ? 2.852 -2.270 -7.035 1.00 90.88 104 TYR A O 1
ATOM 852 N N . TYR A 1 105 ? 0.989 -1.978 -8.240 1.00 88.12 105 TYR A N 1
ATOM 853 C CA . TYR A 1 105 ? 1.016 -0.516 -8.209 1.00 88.12 105 TYR A CA 1
ATOM 854 C C . TYR A 1 105 ? -0.250 0.071 -7.576 1.00 88.12 105 TYR A C 1
ATOM 856 O O . TYR A 1 105 ? -1.360 -0.066 -8.096 1.00 88.12 105 TYR A O 1
ATOM 864 N N . GLN A 1 106 ? -0.074 0.804 -6.477 1.00 83.56 106 GLN A N 1
ATOM 865 C CA . GLN A 1 106 ? -1.143 1.526 -5.785 1.00 83.56 106 GLN A CA 1
ATOM 866 C C . GLN A 1 106 ? -1.475 2.833 -6.520 1.00 83.56 106 GLN A C 1
ATOM 868 O O . GLN A 1 106 ? -0.929 3.896 -6.234 1.00 83.56 106 GLN A O 1
ATOM 873 N N . SER A 1 107 ? -2.355 2.737 -7.519 1.00 84.31 107 SER A N 1
ATOM 874 C CA . SER A 1 107 ? -2.711 3.858 -8.396 1.00 84.31 107 SER A CA 1
ATOM 875 C C . SER A 1 107 ? -4.089 4.453 -8.099 1.00 84.31 107 SER A C 1
ATOM 877 O O . SER A 1 107 ? -5.006 3.773 -7.641 1.00 84.31 107 SER A O 1
ATOM 879 N N . THR A 1 108 ? -4.270 5.719 -8.471 1.00 80.62 108 THR A N 1
ATOM 880 C CA . THR A 1 108 ? -5.570 6.417 -8.478 1.00 80.62 108 THR A CA 1
ATOM 881 C C . THR A 1 108 ? -6.202 6.442 -9.874 1.00 80.62 108 THR A C 1
ATOM 883 O O . THR A 1 108 ? -7.145 7.184 -10.132 1.00 80.62 108 THR A O 1
ATOM 886 N N . SER A 1 109 ? -5.693 5.606 -10.787 1.00 74.19 109 SER A N 1
ATOM 887 C CA . SER A 1 109 ? -6.157 5.488 -12.178 1.00 74.19 109 SER A CA 1
ATOM 888 C C . SER A 1 109 ? -7.569 4.909 -12.372 1.00 74.19 109 SER A C 1
ATOM 890 O O . SER A 1 109 ? -8.203 5.250 -13.375 1.00 74.19 109 SER A O 1
ATOM 892 N N . PRO A 1 110 ? -8.103 4.033 -11.494 1.00 71.94 110 PRO A N 1
ATOM 893 C CA . PRO A 1 110 ? -9.446 3.491 -11.687 1.00 71.94 110 PRO A CA 1
ATOM 894 C C . PRO A 1 110 ? -10.539 4.572 -11.663 1.00 71.94 110 PRO A C 1
ATOM 896 O O . PRO A 1 110 ? -10.559 5.430 -10.789 1.00 71.94 110 PRO A O 1
ATOM 899 N N . ARG A 1 111 ? -11.543 4.467 -12.549 1.00 62.81 111 ARG A N 1
ATOM 900 C CA . ARG A 1 111 ? -12.679 5.422 -12.635 1.00 62.81 111 ARG A CA 1
ATOM 901 C C . ARG A 1 111 ? -13.528 5.529 -11.360 1.00 62.81 111 ARG A C 1
ATOM 903 O O . ARG A 1 111 ? -14.283 6.484 -11.212 1.00 62.81 111 ARG A O 1
ATOM 910 N N . LYS A 1 112 ? -13.443 4.531 -10.475 1.00 67.44 112 LYS A N 1
ATOM 911 C CA . LYS A 1 112 ? -14.122 4.502 -9.170 1.00 67.44 112 LYS A CA 1
ATOM 912 C C . LYS A 1 112 ? -13.257 5.056 -8.031 1.00 67.44 112 LYS A C 1
ATOM 914 O O . LYS A 1 112 ? -13.724 5.071 -6.897 1.00 67.44 112 LYS A O 1
ATOM 919 N N . ALA A 1 113 ? -12.018 5.478 -8.302 1.00 65.69 113 ALA A N 1
ATOM 920 C CA . ALA A 1 113 ? -11.184 6.125 -7.297 1.00 65.69 113 ALA A CA 1
ATOM 921 C C . ALA A 1 113 ? -11.874 7.399 -6.786 1.00 65.69 113 ALA A C 1
ATOM 923 O O . ALA A 1 113 ? -12.585 8.088 -7.526 1.00 65.69 113 ALA A O 1
ATOM 924 N N . TRP A 1 114 ? -11.693 7.692 -5.497 1.00 65.31 114 TRP A N 1
ATOM 925 C CA . TRP A 1 114 ? -12.328 8.842 -4.867 1.00 65.31 114 TRP A CA 1
ATOM 926 C C . TRP A 1 114 ? -11.899 10.134 -5.569 1.00 65.31 114 TRP A C 1
ATOM 928 O O . TRP A 1 114 ? -10.709 10.402 -5.733 1.00 65.31 114 TRP A O 1
ATOM 938 N N . LYS A 1 115 ? -12.881 10.948 -5.978 1.00 64.19 115 LYS A N 1
ATOM 939 C CA . LYS A 1 115 ? -12.665 12.162 -6.787 1.00 64.19 115 LYS A CA 1
ATOM 940 C C . LYS A 1 115 ? -11.721 13.174 -6.131 1.00 64.19 115 LYS A C 1
ATOM 942 O O . LYS A 1 115 ? -11.120 13.970 -6.839 1.00 64.19 115 LYS A O 1
ATOM 947 N N . VAL A 1 116 ? -11.564 13.126 -4.807 1.00 62.06 116 VAL A N 1
ATOM 948 C CA . VAL A 1 116 ? -10.610 13.970 -4.069 1.00 62.06 116 VAL A CA 1
ATOM 949 C C . VAL A 1 116 ? -9.157 13.621 -4.409 1.00 62.06 116 VAL A C 1
ATOM 951 O O . VAL A 1 116 ? -8.340 14.527 -4.525 1.00 62.06 116 VAL A O 1
ATOM 954 N N . TYR A 1 117 ? -8.831 12.355 -4.684 1.00 64.19 117 TYR A N 1
ATOM 955 C CA . TYR A 1 117 ? -7.499 11.978 -5.183 1.00 64.19 117 TYR A CA 1
ATOM 956 C C . TYR A 1 117 ? -7.310 12.217 -6.673 1.00 64.19 117 TYR A C 1
ATOM 958 O O . TYR A 1 117 ? -6.182 12.183 -7.160 1.00 64.19 117 TYR A O 1
ATOM 966 N N . GLY A 1 118 ? -8.401 12.509 -7.377 1.00 53.59 118 GLY A N 1
ATOM 967 C CA . GLY A 1 118 ? -8.404 13.026 -8.734 1.00 53.59 118 GLY A CA 1
ATOM 968 C C . GLY A 1 118 ? -8.651 14.529 -8.778 1.00 53.59 118 GLY A C 1
ATOM 969 O O . GLY A 1 118 ? -9.483 14.974 -9.569 1.00 53.59 118 GLY A O 1
ATOM 970 N N . PHE A 1 119 ? -7.979 15.313 -7.922 1.00 48.38 119 PHE A N 1
ATOM 971 C CA . PHE A 1 119 ? -7.964 16.779 -8.021 1.00 48.38 119 PHE A CA 1
ATOM 972 C C . PHE A 1 119 ? -7.765 17.170 -9.502 1.00 48.38 119 PHE A C 1
ATOM 974 O O . PHE A 1 119 ? -6.788 16.749 -10.113 1.00 48.38 119 PHE A O 1
ATOM 981 N N . PHE A 1 120 ? -8.728 17.901 -10.081 1.00 46.72 120 PHE A N 1
ATOM 982 C CA . PHE A 1 120 ? -8.837 18.266 -11.512 1.00 46.72 120 PHE A CA 1
ATOM 983 C C . PHE A 1 120 ? -9.280 17.180 -12.520 1.00 46.72 120 PHE A C 1
ATOM 985 O O . PHE A 1 120 ? -9.100 17.350 -13.722 1.00 46.72 120 PHE A O 1
ATOM 992 N N . GLY A 1 121 ? -9.931 16.099 -12.082 1.00 49.72 121 GLY A N 1
ATOM 993 C CA . GLY A 1 121 ? -10.589 15.143 -12.986 1.00 49.72 121 GLY A CA 1
ATOM 994 C C . GLY A 1 121 ? -9.654 14.142 -13.679 1.00 49.72 121 GLY A C 1
ATOM 995 O O . GLY A 1 121 ? -10.057 13.537 -14.672 1.00 49.72 121 GLY A O 1
ATOM 996 N N . GLY A 1 122 ? -8.435 13.951 -13.160 1.00 58.88 122 GLY A N 1
ATOM 997 C CA . GLY A 1 122 ? -7.432 13.006 -13.669 1.00 58.88 122 GLY A CA 1
ATOM 998 C C . GLY A 1 122 ? -6.884 12.051 -12.601 1.00 58.88 122 GLY A C 1
ATOM 999 O O . GLY A 1 122 ? -7.232 12.145 -11.428 1.00 58.88 122 GLY A O 1
ATOM 1000 N N . ALA A 1 123 ? -6.021 11.117 -13.011 1.00 65.06 123 ALA A N 1
ATOM 1001 C CA . ALA A 1 123 ? -5.314 10.207 -12.109 1.00 65.06 123 ALA A CA 1
ATOM 1002 C C . ALA A 1 123 ? -3.988 10.833 -11.648 1.00 65.06 123 ALA A C 1
ATOM 1004 O O . ALA A 1 123 ? -3.026 10.865 -12.414 1.00 65.06 123 ALA A O 1
ATOM 1005 N N . ASN A 1 124 ? -3.924 11.310 -10.403 1.00 70.88 124 ASN A N 1
ATOM 1006 C CA . ASN A 1 124 ? -2.725 11.973 -9.865 1.00 70.88 124 ASN A CA 1
ATOM 1007 C C . ASN A 1 124 ? -1.589 10.997 -9.517 1.00 70.88 124 ASN A C 1
ATOM 1009 O O . ASN A 1 124 ? -0.432 11.392 -9.436 1.00 70.88 124 ASN A O 1
ATOM 1013 N N . VAL A 1 125 ? -1.914 9.715 -9.347 1.00 80.12 125 VAL A N 1
ATOM 1014 C CA . VAL A 1 125 ? -0.967 8.614 -9.142 1.00 80.12 125 VAL A CA 1
ATOM 1015 C C . VAL A 1 125 ? -1.260 7.584 -10.225 1.00 80.12 125 VAL A C 1
ATOM 1017 O O . VAL A 1 125 ? -2.000 6.621 -10.013 1.00 80.12 125 VAL A O 1
ATOM 1020 N N . SER A 1 126 ? -0.791 7.857 -11.441 1.00 84.25 126 SER A N 1
ATOM 1021 C CA . SER A 1 126 ? -1.093 7.015 -12.600 1.00 84.25 126 SER A CA 1
ATOM 1022 C C . SER A 1 126 ? -0.157 5.809 -12.698 1.00 84.25 126 SER A C 1
ATOM 1024 O O . SER A 1 126 ? 1.000 5.894 -12.293 1.00 84.25 126 SER A O 1
ATOM 1026 N N . ILE A 1 127 ? -0.627 4.697 -13.277 1.00 88.00 127 ILE A N 1
ATOM 1027 C CA . ILE A 1 127 ? 0.238 3.532 -13.542 1.00 88.00 127 ILE A CA 1
ATOM 1028 C C . ILE A 1 127 ? 1.466 3.917 -14.387 1.00 88.00 127 ILE A C 1
ATOM 1030 O O . ILE A 1 127 ? 2.571 3.594 -13.964 1.00 88.00 127 ILE A O 1
ATOM 1034 N N . PRO A 1 128 ? 1.349 4.665 -15.508 1.00 90.75 128 PRO A N 1
ATOM 1035 C CA . PRO A 1 128 ? 2.526 5.066 -16.279 1.00 90.75 128 PRO A CA 1
ATOM 1036 C C . PRO A 1 128 ? 3.537 5.893 -15.479 1.00 90.75 128 PRO A C 1
ATOM 1038 O O . PRO A 1 128 ? 4.738 5.750 -15.686 1.00 90.75 128 PRO A O 1
ATOM 1041 N N . TRP A 1 129 ? 3.065 6.749 -14.566 1.00 87.88 129 TRP A N 1
ATOM 1042 C CA . TRP A 1 129 ? 3.946 7.531 -13.699 1.00 87.88 129 TRP A CA 1
ATOM 1043 C C . TRP A 1 129 ? 4.663 6.647 -12.670 1.00 87.88 129 TRP A C 1
ATOM 1045 O O . TRP A 1 129 ? 5.869 6.788 -12.503 1.00 87.88 129 TRP A O 1
ATOM 1055 N N . LEU A 1 130 ? 3.960 5.689 -12.054 1.00 89.38 130 LEU A N 1
ATOM 1056 C CA . LEU A 1 130 ? 4.554 4.719 -11.126 1.00 89.38 130 LEU A CA 1
ATOM 1057 C C . LEU A 1 130 ? 5.582 3.810 -11.815 1.00 89.38 130 LEU A C 1
ATOM 1059 O O . LEU A 1 130 ? 6.664 3.588 -11.285 1.00 89.38 130 LEU A O 1
ATOM 1063 N N . VAL A 1 131 ? 5.278 3.315 -13.017 1.00 93.88 131 VAL A N 1
ATOM 1064 C CA . VAL A 1 131 ? 6.200 2.462 -13.785 1.00 93.88 131 VAL A CA 1
ATOM 1065 C C . VAL A 1 131 ? 7.443 3.248 -14.209 1.00 93.88 131 VAL A C 1
ATOM 1067 O O . VAL A 1 131 ? 8.550 2.723 -14.140 1.00 93.88 131 VAL A O 1
ATOM 1070 N N . LYS A 1 132 ? 7.299 4.534 -14.558 1.00 93.38 132 LYS A N 1
ATOM 1071 C CA . LYS A 1 132 ? 8.442 5.398 -14.893 1.00 93.38 132 LYS A CA 1
ATOM 1072 C C . LYS A 1 132 ? 9.448 5.522 -13.741 1.00 93.38 132 LYS A C 1
ATOM 1074 O O . LYS A 1 132 ? 10.637 5.716 -13.986 1.00 93.38 132 LYS A O 1
ATOM 1079 N N . GLN A 1 133 ? 9.004 5.379 -12.494 1.00 92.44 133 GLN A N 1
ATOM 1080 C CA . GLN A 1 133 ? 9.902 5.422 -11.339 1.00 92.44 133 GLN A CA 1
ATOM 1081 C C . GLN A 1 133 ? 10.858 4.230 -11.285 1.00 92.44 133 GLN A C 1
ATOM 1083 O O . GLN A 1 133 ? 11.955 4.381 -10.755 1.00 92.44 133 GLN A O 1
ATOM 1088 N N . CYS A 1 134 ? 10.509 3.087 -11.886 1.00 95.06 134 CYS A N 1
ATOM 1089 C CA . CYS A 1 134 ? 11.422 1.951 -12.013 1.00 95.06 134 CYS A CA 1
ATOM 1090 C C . CYS A 1 134 ? 12.717 2.362 -12.727 1.00 95.06 134 CYS A C 1
ATOM 1092 O O . CYS A 1 134 ? 13.810 2.109 -12.227 1.00 95.06 134 CYS A O 1
ATOM 1094 N N . GLU A 1 135 ? 12.594 3.078 -13.845 1.00 96.06 135 GLU A N 1
ATOM 1095 C CA . GLU A 1 135 ? 13.728 3.616 -14.600 1.00 96.06 135 GLU A CA 1
ATOM 1096 C C . GLU A 1 135 ? 14.485 4.681 -13.794 1.00 96.06 135 GLU A C 1
ATOM 1098 O O . GLU A 1 135 ? 15.711 4.663 -13.712 1.00 96.06 135 GLU A O 1
ATOM 1103 N N . GLN A 1 136 ? 13.761 5.585 -13.122 1.00 94.06 136 GLN A N 1
ATOM 1104 C CA . GLN A 1 136 ? 14.379 6.652 -12.328 1.00 94.06 136 GLN A CA 1
ATOM 1105 C C . GLN A 1 136 ? 15.178 6.127 -11.130 1.00 94.06 136 GLN A C 1
ATOM 1107 O O . GLN A 1 136 ? 16.130 6.793 -10.720 1.00 94.06 136 GLN A O 1
ATOM 1112 N N . VAL A 1 137 ? 14.786 4.986 -10.558 1.00 92.75 137 VAL A N 1
ATOM 1113 C CA . VAL A 1 137 ? 15.418 4.384 -9.377 1.00 92.75 137 VAL A CA 1
ATOM 1114 C C . VAL A 1 137 ? 16.500 3.376 -9.767 1.00 92.75 137 VAL A C 1
ATOM 1116 O O . VAL A 1 137 ? 17.598 3.437 -9.219 1.00 92.75 137 VAL A O 1
ATOM 1119 N N . PHE A 1 138 ? 16.228 2.484 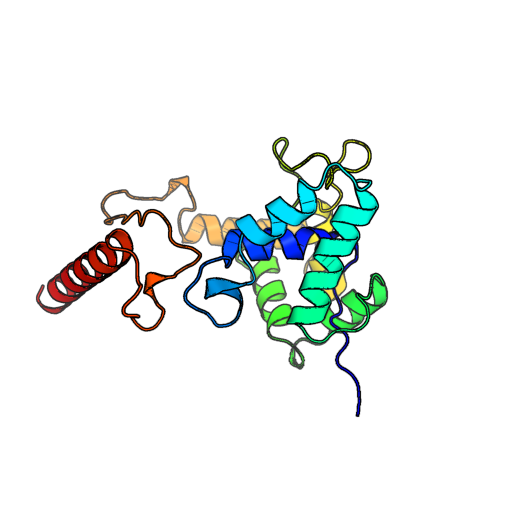-10.723 1.00 93.75 138 PHE A N 1
ATOM 1120 C CA . PHE A 1 138 ? 17.102 1.349 -11.051 1.00 93.75 138 PHE A CA 1
ATOM 1121 C C . PHE A 1 138 ? 17.893 1.519 -12.361 1.00 93.75 138 PHE A C 1
ATOM 1123 O O . PHE A 1 138 ? 18.759 0.698 -12.665 1.00 93.75 138 PHE A O 1
ATOM 1130 N N . GLY A 1 139 ? 17.639 2.593 -13.115 1.00 95.12 139 GLY A N 1
ATOM 1131 C CA . GLY A 1 139 ? 18.342 2.949 -14.348 1.00 95.12 139 GLY A CA 1
ATOM 1132 C C . GLY A 1 139 ? 17.635 2.505 -15.632 1.00 95.12 139 GLY A C 1
ATOM 1133 O O . GLY A 1 139 ? 16.623 1.804 -15.610 1.00 95.12 139 GLY A O 1
ATOM 1134 N N . ASP A 1 140 ? 18.216 2.893 -16.767 1.00 96.06 140 ASP A N 1
ATOM 1135 C CA . ASP A 1 140 ? 17.606 2.840 -18.107 1.00 96.06 140 ASP A CA 1
ATOM 1136 C C . ASP A 1 140 ? 17.157 1.438 -18.559 1.00 96.06 140 ASP A C 1
ATOM 1138 O O . ASP A 1 140 ? 16.255 1.299 -19.384 1.00 96.06 140 ASP A O 1
ATOM 1142 N N . ALA A 1 141 ? 17.746 0.375 -18.001 1.00 95.81 141 ALA A N 1
ATOM 1143 C CA . ALA A 1 141 ? 17.336 -1.001 -18.284 1.00 95.81 141 ALA A CA 1
ATOM 1144 C C . ALA A 1 141 ? 15.895 -1.306 -17.822 1.00 95.81 141 ALA A C 1
ATOM 1146 O O . ALA A 1 141 ? 15.241 -2.188 -18.381 1.00 95.81 141 ALA A O 1
ATOM 1147 N N . TYR A 1 142 ? 15.389 -0.562 -16.833 1.00 96.12 142 TYR A N 1
ATOM 1148 C CA . TYR A 1 142 ? 14.076 -0.745 -16.208 1.00 96.12 142 TYR A CA 1
ATOM 1149 C C . TYR A 1 142 ? 13.017 0.212 -16.773 1.00 96.12 142 TYR A C 1
ATOM 1151 O O . TYR A 1 142 ? 12.094 0.623 -16.070 1.00 96.12 142 TYR A O 1
ATOM 1159 N N . HIS A 1 143 ? 13.135 0.570 -18.053 1.00 95.38 143 HIS A N 1
ATOM 1160 C CA . HIS A 1 143 ? 12.121 1.353 -18.752 1.00 95.38 143 HIS A CA 1
ATOM 1161 C C . HIS A 1 143 ? 10.795 0.583 -18.893 1.00 95.38 143 HIS A C 1
ATOM 1163 O O . HIS A 1 143 ? 10.750 -0.651 -18.859 1.00 95.38 143 HIS A O 1
ATOM 1169 N N . ASN A 1 144 ? 9.708 1.307 -19.180 1.00 95.44 144 ASN A N 1
ATOM 1170 C CA . ASN A 1 144 ? 8.337 0.777 -19.229 1.00 95.44 144 ASN A CA 1
ATOM 1171 C C . ASN A 1 144 ? 8.189 -0.563 -19.972 1.00 95.44 144 ASN A C 1
ATOM 1173 O O . ASN A 1 144 ? 7.573 -1.487 -19.450 1.00 95.44 144 ASN A O 1
ATOM 1177 N N . ALA A 1 145 ? 8.746 -0.690 -21.183 1.00 96.81 145 ALA A N 1
ATOM 1178 C CA . ALA A 1 145 ? 8.606 -1.923 -21.963 1.00 96.81 145 ALA A CA 1
ATOM 1179 C C . ALA A 1 145 ? 9.277 -3.147 -21.305 1.00 96.81 145 ALA A C 1
ATOM 1181 O O . ALA A 1 145 ? 8.719 -4.239 -21.380 1.00 96.81 145 ALA A O 1
ATOM 1182 N N . THR A 1 146 ? 10.414 -2.980 -20.619 1.00 97.44 146 THR A N 1
ATOM 1183 C CA . THR A 1 146 ? 11.063 -4.069 -19.873 1.00 97.44 146 THR A CA 1
ATOM 1184 C C . THR A 1 146 ? 10.222 -4.472 -18.671 1.00 97.44 146 THR A C 1
ATOM 1186 O O . THR A 1 146 ? 10.008 -5.662 -18.458 1.00 97.44 146 THR A O 1
ATOM 1189 N N . VAL A 1 147 ? 9.694 -3.490 -17.931 1.00 97.94 147 VAL A N 1
ATOM 1190 C CA . VAL A 1 147 ? 8.828 -3.732 -16.767 1.00 97.94 147 VAL A CA 1
ATOM 1191 C C . VAL A 1 147 ? 7.578 -4.513 -17.176 1.00 97.94 147 VAL A C 1
ATOM 1193 O O . VAL A 1 147 ? 7.301 -5.569 -16.614 1.00 97.94 147 VAL A O 1
ATOM 1196 N N . TYR A 1 148 ? 6.856 -4.059 -18.207 1.00 97.38 148 TYR A N 1
ATOM 1197 C CA . TYR A 1 148 ? 5.661 -4.764 -18.682 1.00 97.38 148 TYR A CA 1
ATOM 1198 C C . TYR A 1 148 ? 5.977 -6.171 -19.198 1.00 97.38 148 TYR A C 1
ATOM 1200 O O . TYR A 1 148 ? 5.280 -7.114 -18.839 1.00 97.38 148 TYR A O 1
ATOM 1208 N N . ALA A 1 149 ? 7.065 -6.345 -19.955 1.00 97.81 149 ALA A N 1
ATOM 1209 C CA . ALA A 1 149 ? 7.475 -7.667 -20.425 1.00 97.81 149 ALA A CA 1
ATOM 1210 C C . ALA A 1 149 ? 7.825 -8.625 -19.272 1.00 97.81 149 ALA A C 1
ATOM 1212 O O . ALA A 1 149 ? 7.638 -9.835 -19.395 1.00 97.81 149 ALA A O 1
ATOM 1213 N N . ALA A 1 150 ? 8.355 -8.111 -18.162 1.00 97.50 150 ALA A N 1
ATOM 1214 C CA . ALA A 1 150 ? 8.661 -8.916 -16.990 1.00 97.50 150 ALA A CA 1
ATOM 1215 C C . ALA A 1 150 ? 7.384 -9.324 -16.233 1.00 97.50 150 ALA A C 1
ATOM 1217 O O . ALA A 1 150 ? 7.216 -10.497 -15.901 1.00 97.50 150 ALA A O 1
ATOM 1218 N N . ILE A 1 151 ? 6.433 -8.398 -16.081 1.00 95.94 151 ILE A N 1
ATOM 1219 C CA . ILE A 1 151 ? 5.106 -8.674 -15.511 1.00 95.94 151 ILE A CA 1
ATOM 1220 C C . ILE A 1 151 ? 4.359 -9.728 -16.342 1.00 95.94 151 ILE A C 1
ATOM 1222 O O . ILE A 1 151 ? 3.805 -10.675 -15.783 1.00 95.94 151 ILE A O 1
ATOM 1226 N N . ASP A 1 152 ? 4.392 -9.622 -17.673 1.00 95.88 152 ASP A N 1
ATOM 1227 C CA . ASP A 1 152 ? 3.758 -10.594 -18.571 1.00 95.88 152 ASP A CA 1
ATOM 1228 C C . ASP A 1 152 ? 4.335 -12.005 -18.392 1.00 95.88 152 ASP A C 1
ATOM 1230 O O . ASP A 1 152 ? 3.591 -12.987 -18.416 1.00 95.88 152 ASP A O 1
ATOM 1234 N N . LYS A 1 153 ? 5.648 -12.128 -18.144 1.00 96.06 153 LYS A N 1
ATOM 1235 C CA . LYS A 1 153 ? 6.278 -13.422 -17.826 1.00 96.06 153 LYS A CA 1
ATOM 1236 C C . LYS A 1 153 ? 5.759 -13.991 -16.510 1.00 96.06 153 LYS A C 1
ATOM 1238 O O . LYS A 1 153 ? 5.436 -15.176 -16.462 1.00 96.06 153 LYS A O 1
ATOM 1243 N N . THR A 1 154 ? 5.642 -13.170 -15.467 1.00 95.06 154 THR A N 1
ATOM 1244 C CA . THR A 1 154 ? 5.088 -13.590 -14.171 1.00 95.06 154 THR A CA 1
ATOM 1245 C C . THR A 1 154 ? 3.642 -14.056 -14.317 1.00 95.06 154 THR A C 1
ATOM 1247 O O . THR A 1 154 ? 3.279 -15.124 -13.822 1.00 95.06 154 THR A O 1
ATOM 1250 N N . ILE A 1 155 ? 2.816 -13.300 -15.047 1.00 92.88 155 ILE A N 1
ATOM 1251 C CA . ILE A 1 155 ? 1.422 -13.663 -15.328 1.00 92.88 155 ILE A CA 1
ATOM 1252 C C . ILE A 1 155 ? 1.351 -14.971 -16.118 1.00 92.88 155 ILE A C 1
ATOM 1254 O O . ILE A 1 155 ? 0.554 -15.840 -15.771 1.00 92.88 155 ILE A O 1
ATOM 1258 N N . ALA A 1 156 ? 2.190 -15.146 -17.141 1.00 92.25 156 ALA A N 1
ATOM 1259 C CA . ALA A 1 156 ? 2.236 -16.375 -17.927 1.00 92.25 156 ALA A CA 1
ATOM 1260 C C . ALA A 1 156 ? 2.679 -17.587 -17.093 1.00 92.25 156 ALA A C 1
ATOM 1262 O O . ALA A 1 156 ? 2.145 -18.679 -17.273 1.00 92.25 156 ALA A O 1
ATOM 1263 N N . PHE A 1 157 ? 3.621 -17.399 -16.165 1.00 92.19 157 PHE A N 1
ATOM 1264 C CA . PHE A 1 157 ? 4.122 -18.466 -15.301 1.00 92.19 157 PHE A CA 1
ATOM 1265 C C . PHE A 1 157 ? 3.091 -18.905 -14.251 1.00 92.19 157 PHE A C 1
ATOM 1267 O O . PHE A 1 157 ? 2.842 -20.099 -14.095 1.00 92.19 157 PHE A O 1
ATOM 1274 N N . TYR A 1 158 ? 2.465 -17.956 -13.546 1.00 89.94 158 TYR A N 1
ATOM 1275 C CA . TYR A 1 158 ? 1.507 -18.250 -12.469 1.00 89.94 158 TYR A CA 1
ATOM 1276 C C . TYR A 1 158 ? 0.044 -18.352 -12.940 1.00 89.94 158 TYR A C 1
ATOM 1278 O O . TYR A 1 158 ? -0.834 -18.694 -12.149 1.00 89.94 158 TYR A O 1
ATOM 1286 N N . GLY A 1 159 ? -0.237 -18.057 -14.212 1.00 87.81 159 GLY A N 1
ATOM 1287 C CA . GLY A 1 159 ? -1.563 -18.134 -14.836 1.00 87.81 159 GLY A CA 1
ATOM 1288 C C . GLY A 1 159 ? -2.442 -16.888 -14.667 1.00 87.81 159 GLY A C 1
ATOM 1289 O O . GLY A 1 159 ? -3.487 -16.783 -15.311 1.00 87.81 159 GLY A O 1
ATOM 1290 N N . GLY A 1 160 ? -2.038 -15.925 -13.833 1.00 84.75 160 GLY A N 1
ATOM 1291 C CA . GLY A 1 160 ? -2.804 -14.706 -13.564 1.00 84.75 160 GLY A CA 1
ATOM 1292 C C . GLY A 1 160 ? -4.247 -14.973 -13.113 1.00 84.75 160 GLY A C 1
ATOM 1293 O O . GLY A 1 160 ? -4.582 -16.041 -12.605 1.00 84.75 160 GLY A O 1
ATOM 1294 N N . VAL A 1 161 ? -5.134 -13.995 -13.325 1.00 81.44 161 VAL A N 1
ATOM 1295 C CA . VAL A 1 161 ? -6.560 -14.114 -12.953 1.00 81.44 161 VAL A CA 1
ATOM 1296 C C . VAL A 1 161 ? -7.278 -15.197 -13.771 1.00 81.44 161 VAL A C 1
ATOM 1298 O O . VAL A 1 161 ? -8.176 -15.860 -13.262 1.00 81.44 161 VAL A O 1
ATOM 1301 N N . ALA A 1 162 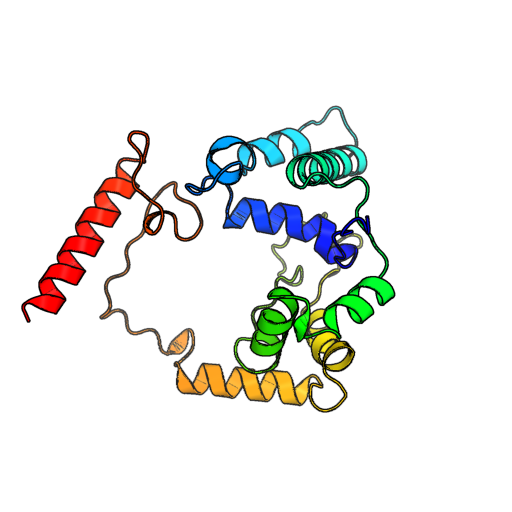? -6.874 -15.404 -15.027 1.00 80.19 162 ALA A N 1
ATOM 1302 C CA . ALA A 1 162 ? -7.493 -16.389 -15.914 1.00 80.19 162 ALA A CA 1
ATOM 1303 C C . ALA A 1 162 ? -7.125 -17.844 -15.561 1.00 80.19 162 ALA A C 1
ATOM 1305 O O . ALA A 1 162 ? -7.875 -18.758 -15.890 1.00 80.19 162 ALA A O 1
ATOM 1306 N N . GLY A 1 163 ? -5.991 -18.064 -14.889 1.00 74.50 163 GLY A N 1
ATOM 1307 C CA . GLY A 1 163 ? -5.495 -19.382 -14.488 1.00 74.50 163 GLY A CA 1
ATOM 1308 C C . GLY A 1 163 ? -5.987 -19.864 -13.122 1.00 74.50 163 GLY A C 1
ATOM 1309 O O . GLY A 1 163 ? -5.542 -20.912 -12.651 1.00 74.50 163 GLY A O 1
ATOM 1310 N N . PHE A 1 164 ? -6.883 -19.126 -12.459 1.00 69.12 164 PHE A N 1
ATOM 1311 C CA . PHE A 1 164 ? -7.393 -19.514 -11.146 1.00 69.12 164 PHE A CA 1
ATOM 1312 C C . PHE A 1 164 ? -8.314 -20.744 -11.247 1.00 69.12 164 PHE A C 1
ATOM 1314 O O . PHE A 1 164 ? -9.446 -20.659 -11.720 1.00 69.12 164 PHE A O 1
ATOM 1321 N N . ASN A 1 165 ? -7.838 -21.900 -10.773 1.00 68.44 165 ASN A N 1
ATOM 1322 C CA . ASN A 1 165 ? -8.641 -23.117 -10.662 1.00 68.44 165 ASN A CA 1
ATOM 1323 C C . ASN A 1 165 ? -9.351 -23.170 -9.297 1.00 68.44 165 ASN A C 1
ATOM 1325 O O . ASN A 1 165 ? -8.710 -23.307 -8.253 1.00 68.44 165 ASN A O 1
ATOM 1329 N N . ALA A 1 166 ? -10.685 -23.116 -9.321 1.00 62.97 166 ALA A N 1
ATOM 1330 C CA . ALA A 1 166 ? -11.557 -23.166 -8.146 1.00 62.97 166 ALA A CA 1
ATOM 1331 C C . ALA A 1 166 ? -11.536 -24.510 -7.382 1.00 62.97 166 ALA A C 1
ATOM 1333 O O . ALA A 1 166 ? -12.237 -24.657 -6.385 1.00 62.97 166 ALA A O 1
ATOM 1334 N N . SER A 1 167 ? -10.723 -25.490 -7.797 1.00 67.69 167 SER A N 1
ATOM 1335 C CA . SER A 1 167 ? -10.482 -26.718 -7.027 1.00 67.69 167 SER A CA 1
ATOM 1336 C C . SER A 1 167 ? -9.736 -26.481 -5.704 1.00 67.69 167 SER A C 1
ATOM 1338 O O . SER A 1 167 ? -9.549 -27.422 -4.934 1.00 67.69 167 SER A O 1
ATOM 1340 N N . ARG A 1 168 ? -9.280 -25.249 -5.432 1.00 74.06 168 ARG A N 1
ATOM 1341 C CA . ARG A 1 168 ? -8.641 -24.844 -4.173 1.00 74.06 168 ARG A CA 1
ATOM 1342 C C . ARG A 1 168 ? -9.666 -24.172 -3.242 1.00 74.06 168 ARG A C 1
ATOM 1344 O O . ARG A 1 168 ? -10.361 -23.256 -3.688 1.00 74.06 168 ARG A O 1
ATOM 1351 N N . PRO A 1 169 ? -9.769 -24.584 -1.962 1.00 81.00 169 PRO A N 1
ATOM 1352 C CA . PRO A 1 169 ? -10.713 -23.980 -1.028 1.00 81.00 169 PRO A CA 1
ATOM 1353 C C . PRO A 1 169 ? -10.392 -22.493 -0.839 1.00 81.00 169 PRO A C 1
ATOM 1355 O O . PRO A 1 169 ? -9.245 -22.123 -0.603 1.00 81.00 169 PRO A O 1
ATOM 1358 N N . SER A 1 170 ? -11.416 -21.647 -0.945 1.00 86.94 170 SER A N 1
ATOM 1359 C CA . SER A 1 170 ? -11.338 -20.214 -0.649 1.00 86.94 170 SER A CA 1
ATOM 1360 C C . SER A 1 170 ? -12.144 -19.937 0.617 1.00 86.94 170 SER A C 1
ATOM 1362 O O . SER A 1 170 ? -13.302 -20.346 0.709 1.00 86.94 170 SER A O 1
ATOM 1364 N N . ILE A 1 171 ? -11.538 -19.270 1.601 1.00 90.19 171 ILE A N 1
ATOM 1365 C CA . ILE A 1 171 ? -12.171 -18.965 2.890 1.00 90.19 171 ILE A CA 1
ATOM 1366 C C . ILE A 1 171 ? -12.390 -17.458 2.963 1.00 90.19 171 ILE A C 1
ATOM 1368 O O . ILE A 1 171 ? -11.435 -16.689 2.981 1.00 90.19 171 ILE A O 1
ATOM 1372 N N . VAL A 1 172 ? -13.655 -17.044 3.011 1.00 90.88 172 VAL A N 1
ATOM 1373 C CA . VAL A 1 172 ? -14.029 -15.650 3.270 1.00 90.88 172 VAL A CA 1
ATOM 1374 C C . VAL A 1 172 ? -14.198 -15.471 4.775 1.00 90.88 172 VAL A C 1
ATOM 1376 O O . VAL A 1 172 ? -14.871 -16.273 5.428 1.00 90.88 172 VAL A O 1
ATOM 1379 N N . ILE A 1 173 ? -13.569 -14.432 5.320 1.00 92.69 173 ILE A N 1
ATOM 1380 C CA . ILE A 1 173 ? -13.595 -14.106 6.744 1.00 92.69 173 ILE A CA 1
ATOM 1381 C C . ILE A 1 173 ? -14.248 -12.735 6.901 1.00 92.69 173 ILE A C 1
ATOM 1383 O O . ILE A 1 173 ? -13.646 -11.707 6.604 1.00 92.69 173 ILE A O 1
ATOM 1387 N N . ASP A 1 174 ? -15.496 -12.714 7.356 1.00 91.62 174 ASP A N 1
ATOM 1388 C CA . ASP A 1 174 ? -16.231 -11.459 7.497 1.00 91.62 174 ASP A CA 1
ATOM 1389 C C . ASP A 1 174 ? -15.692 -10.621 8.663 1.00 91.62 174 ASP A C 1
ATOM 1391 O O . ASP A 1 174 ? -15.492 -11.134 9.769 1.00 91.62 174 ASP A O 1
ATOM 1395 N N . GLY A 1 175 ? -15.514 -9.320 8.421 1.00 87.00 175 GLY A N 1
ATOM 1396 C CA . GLY A 1 175 ? -15.144 -8.338 9.445 1.00 87.00 175 GLY A CA 1
ATOM 1397 C C . GLY A 1 175 ? -13.665 -8.323 9.842 1.00 87.00 175 GLY A C 1
ATOM 1398 O O . GLY A 1 175 ? -13.344 -7.758 10.881 1.00 87.00 175 GLY A O 1
ATOM 1399 N N . THR A 1 176 ? -12.778 -8.939 9.056 1.00 86.88 176 THR A N 1
ATOM 1400 C CA . THR A 1 176 ? -11.325 -8.901 9.288 1.00 86.88 176 THR A CA 1
ATOM 1401 C C . THR A 1 176 ? -10.610 -7.942 8.329 1.00 86.88 176 THR A C 1
ATOM 1403 O O . THR A 1 176 ? -11.199 -7.469 7.355 1.00 86.88 176 THR A O 1
ATOM 1406 N N . ALA A 1 177 ? -9.338 -7.674 8.614 1.00 88.94 177 ALA A N 1
ATOM 1407 C CA . ALA A 1 177 ? -8.427 -6.886 7.787 1.00 88.94 177 ALA A CA 1
ATOM 1408 C C . ALA A 1 177 ? -7.330 -7.780 7.175 1.00 88.94 177 ALA A C 1
ATOM 1410 O O . ALA A 1 177 ? -7.417 -9.010 7.214 1.00 88.94 177 ALA A O 1
ATOM 1411 N N . HIS A 1 178 ? -6.310 -7.174 6.564 1.00 90.31 178 HIS A N 1
ATOM 1412 C CA . HIS A 1 178 ? -5.274 -7.891 5.821 1.00 90.31 178 HIS A CA 1
ATOM 1413 C C . HIS A 1 178 ? -4.583 -8.992 6.640 1.00 90.31 178 HIS A C 1
ATOM 1415 O O . HIS A 1 178 ? -3.919 -8.714 7.637 1.00 90.31 178 HIS A O 1
ATOM 1421 N N . CYS A 1 179 ? -4.726 -10.239 6.173 1.00 89.62 179 CYS A N 1
ATOM 1422 C CA . CYS A 1 179 ? -4.087 -11.440 6.723 1.00 89.62 179 CYS A CA 1
ATOM 1423 C C . CYS A 1 179 ? -4.254 -11.585 8.240 1.00 89.62 179 CYS A C 1
ATOM 1425 O O . CYS A 1 179 ? -3.354 -12.078 8.927 1.00 89.62 179 CYS A O 1
ATOM 1427 N N . GLY A 1 180 ? -5.395 -11.137 8.776 1.00 87.56 180 GLY A N 1
ATOM 1428 C CA . GLY A 1 180 ? -5.653 -11.147 10.207 1.00 87.56 180 GLY A CA 1
ATOM 1429 C C . GLY A 1 180 ? -5.353 -12.515 10.843 1.00 87.56 180 GLY A C 1
ATOM 1430 O O . GLY A 1 180 ? -4.847 -12.613 11.962 1.00 87.56 180 GLY A O 1
ATOM 1431 N N . GLU A 1 181 ? -5.694 -13.590 10.141 1.00 89.75 181 GLU A N 1
ATOM 1432 C CA . GLU A 1 181 ? -5.698 -14.954 10.656 1.00 89.75 181 GLU A CA 1
ATOM 1433 C C . GLU A 1 181 ? -4.298 -15.450 11.004 1.00 89.75 181 GLU A C 1
ATOM 1435 O O . GLU A 1 181 ? -4.171 -16.354 11.830 1.00 89.75 181 GLU A O 1
ATOM 1440 N N . MET A 1 182 ? -3.276 -14.815 10.423 1.00 90.62 182 MET A N 1
ATOM 1441 C CA . MET A 1 182 ? -1.861 -15.101 10.634 1.00 90.62 182 MET A CA 1
ATOM 1442 C C . MET A 1 182 ? -1.297 -14.465 11.912 1.00 90.62 182 MET A C 1
ATOM 1444 O O . MET A 1 182 ? -0.206 -14.835 12.344 1.00 90.62 182 MET A O 1
ATOM 1448 N N . TYR A 1 183 ? -2.013 -13.523 12.533 1.00 90.00 183 TYR A N 1
ATOM 1449 C CA . TYR A 1 183 ? -1.630 -12.984 13.837 1.00 90.00 183 TYR A CA 1
ATOM 1450 C C . TYR A 1 183 ? -1.963 -13.959 14.965 1.00 90.00 183 TYR A C 1
ATOM 1452 O O . TYR A 1 183 ? -2.840 -14.818 14.837 1.00 90.00 183 TYR A O 1
ATOM 1460 N N . VAL A 1 184 ? -1.294 -13.763 16.105 1.00 89.44 184 VAL A N 1
ATOM 1461 C CA . VAL A 1 184 ? -1.589 -14.476 17.353 1.00 89.44 184 VAL A CA 1
ATOM 1462 C C . VAL A 1 184 ? -3.068 -14.310 17.706 1.00 89.44 184 VAL A C 1
ATOM 1464 O O . VAL A 1 184 ? -3.654 -13.236 17.524 1.00 89.44 184 VAL A O 1
ATOM 1467 N N . GLU A 1 185 ? -3.672 -15.395 18.184 1.00 87.81 185 GLU A N 1
ATOM 1468 C CA . GLU A 1 185 ? -5.061 -15.380 18.622 1.00 87.81 185 GLU A CA 1
ATOM 1469 C C . GLU A 1 185 ? -5.256 -14.438 19.808 1.00 87.81 185 GLU A C 1
ATOM 1471 O O . GLU A 1 185 ? -4.409 -14.339 20.697 1.00 87.81 185 GLU A O 1
ATOM 1476 N N . ALA A 1 186 ? -6.400 -13.769 19.829 1.00 86.19 186 ALA A N 1
ATOM 1477 C CA . ALA A 1 186 ? -6.809 -12.925 20.933 1.00 86.19 186 ALA A CA 1
ATOM 1478 C C . ALA A 1 186 ? -8.223 -13.280 21.397 1.00 86.19 186 ALA A C 1
ATOM 1480 O O . ALA A 1 186 ? -9.062 -13.761 20.628 1.00 86.19 186 ALA A O 1
ATOM 1481 N N . ASP A 1 187 ? -8.505 -13.027 22.672 1.00 88.62 187 ASP A N 1
ATOM 1482 C CA . ASP A 1 187 ? -9.779 -13.411 23.285 1.00 88.62 187 ASP A CA 1
ATOM 1483 C C . ASP A 1 187 ? -10.978 -12.705 22.636 1.00 88.62 187 ASP A C 1
ATOM 1485 O O . ASP A 1 187 ? -12.046 -13.310 22.473 1.00 88.62 187 ASP A O 1
ATOM 1489 N N . ASP A 1 188 ? -10.781 -11.464 22.194 1.00 87.25 188 ASP A N 1
ATOM 1490 C CA . ASP A 1 188 ? -11.755 -10.602 21.522 1.00 87.25 188 ASP A CA 1
ATOM 1491 C C . ASP A 1 188 ? -11.841 -10.814 19.999 1.00 87.25 188 ASP A C 1
ATOM 1493 O O . ASP A 1 188 ? -12.604 -10.118 19.329 1.00 87.25 188 ASP A O 1
ATOM 1497 N N . ASP A 1 189 ? -11.130 -11.802 19.441 1.00 89.06 189 ASP A N 1
ATOM 1498 C CA . ASP A 1 189 ? -11.235 -12.154 18.024 1.00 89.06 189 ASP A CA 1
ATOM 1499 C C . ASP A 1 189 ? -12.684 -12.492 17.626 1.00 89.06 189 ASP A C 1
ATOM 1501 O O . ASP A 1 189 ? -13.394 -13.241 18.316 1.00 89.06 189 ASP A O 1
ATOM 1505 N N . LEU A 1 190 ? -13.107 -11.990 16.459 1.00 90.38 190 LEU A N 1
ATOM 1506 C CA . LEU A 1 190 ? -14.466 -12.185 15.954 1.00 90.38 190 LEU A CA 1
ATOM 1507 C C . LEU A 1 190 ? -14.818 -13.679 15.799 1.00 90.38 190 LEU A C 1
ATOM 1509 O O . LEU A 1 190 ? -13.969 -14.502 15.438 1.00 90.38 190 LEU A O 1
ATOM 1513 N N . PRO A 1 191 ? -16.094 -14.071 15.972 1.00 93.31 191 PRO A N 1
ATOM 1514 C CA . PRO A 1 191 ? -16.508 -15.458 15.763 1.00 93.31 191 PRO A CA 1
ATOM 1515 C C . PRO A 1 191 ? -16.202 -15.996 14.353 1.00 93.31 191 PRO A C 1
ATOM 1517 O O . PRO A 1 191 ? -15.832 -17.167 14.214 1.00 93.31 191 PRO A O 1
ATOM 1520 N N . SER A 1 192 ? -16.325 -15.153 13.318 1.00 92.38 192 SER A N 1
ATOM 1521 C CA . SER A 1 192 ? -15.952 -15.463 11.925 1.00 92.38 192 SER A CA 1
ATOM 1522 C C . SER A 1 192 ? -14.475 -15.841 11.814 1.00 92.38 192 SER A C 1
ATOM 1524 O O . SER A 1 192 ? -14.123 -16.816 11.151 1.00 92.38 192 SER A O 1
ATOM 1526 N N . PHE A 1 193 ? -13.631 -15.129 12.549 1.00 91.19 193 PHE A N 1
ATOM 1527 C CA . PHE A 1 193 ? -12.191 -15.294 12.565 1.00 91.19 193 PHE A CA 1
ATOM 1528 C C . PHE A 1 193 ? -11.757 -16.597 13.233 1.00 91.19 193 PHE A C 1
ATOM 1530 O O . PHE A 1 193 ? -11.060 -17.417 12.633 1.00 91.19 193 PHE A O 1
ATOM 1537 N N . LYS A 1 194 ? -12.297 -16.871 14.428 1.00 92.19 194 LYS A N 1
ATOM 1538 C CA . LYS A 1 194 ? -12.093 -18.146 15.137 1.00 92.19 194 LYS A CA 1
ATOM 1539 C C . LYS A 1 194 ? -12.581 -19.336 14.301 1.00 92.19 194 LYS A C 1
ATOM 1541 O O . LYS A 1 194 ? -11.980 -20.409 14.310 1.00 92.19 194 LYS A O 1
ATOM 1546 N N . LYS A 1 195 ? -13.683 -19.172 13.557 1.00 94.25 195 LYS A N 1
ATOM 1547 C CA . LYS A 1 195 ? -14.200 -20.201 12.640 1.00 94.25 195 LYS A CA 1
ATOM 1548 C C . LYS A 1 195 ? -13.255 -20.438 11.459 1.00 94.25 195 LYS A C 1
ATOM 1550 O O . LYS A 1 195 ? -13.063 -21.596 11.087 1.00 94.25 195 LYS A O 1
ATOM 1555 N N . ALA A 1 196 ? -12.685 -19.377 10.892 1.00 94.50 196 ALA A N 1
ATOM 1556 C CA . ALA A 1 196 ? -11.747 -19.462 9.781 1.00 94.50 196 ALA A CA 1
ATOM 1557 C C . ALA A 1 196 ? -10.457 -20.190 10.174 1.00 94.50 196 ALA A C 1
ATOM 1559 O O . ALA A 1 196 ? -10.094 -21.147 9.496 1.00 94.50 196 ALA A O 1
ATOM 1560 N N . ARG A 1 197 ? -9.840 -19.847 11.315 1.00 94.12 197 ARG A N 1
ATOM 1561 C CA . ARG A 1 197 ? -8.639 -20.545 11.812 1.00 94.12 197 ARG A CA 1
ATOM 1562 C C . ARG A 1 197 ? -8.864 -22.046 11.994 1.00 94.12 197 ARG A C 1
ATOM 1564 O O . ARG A 1 197 ? -8.104 -22.843 11.458 1.00 94.12 197 ARG A O 1
ATOM 1571 N N . ARG A 1 198 ? -9.985 -22.449 12.606 1.00 94.31 198 ARG A N 1
ATOM 1572 C CA . ARG A 1 198 ? -10.365 -23.875 12.712 1.00 94.31 198 ARG A CA 1
ATOM 1573 C C . ARG A 1 198 ? -10.581 -24.554 11.357 1.00 94.31 198 ARG A C 1
ATOM 1575 O O . ARG A 1 198 ? -10.456 -25.770 11.241 1.00 94.31 198 ARG A O 1
ATOM 1582 N N . LEU A 1 199 ? -11.014 -23.824 10.329 1.00 94.25 199 LEU A N 1
ATOM 1583 C CA . LEU A 1 199 ? -11.151 -24.383 8.982 1.00 94.25 199 LEU A CA 1
ATOM 1584 C C . LEU A 1 199 ? -9.782 -24.547 8.309 1.00 94.25 199 LEU A C 1
ATOM 1586 O O . LEU A 1 199 ? -9.531 -25.605 7.739 1.00 94.25 199 LEU A O 1
ATOM 1590 N N . ILE A 1 200 ? -8.901 -23.553 8.437 1.00 93.88 200 ILE A N 1
ATOM 1591 C CA . ILE A 1 200 ? -7.514 -23.605 7.954 1.00 93.88 200 ILE A CA 1
ATOM 1592 C C . ILE A 1 200 ? -6.773 -24.775 8.607 1.00 93.88 200 ILE A C 1
ATOM 1594 O O . ILE A 1 200 ? -6.231 -25.619 7.900 1.00 93.88 200 ILE A O 1
ATOM 1598 N N . GLU A 1 201 ? -6.835 -24.894 9.934 1.00 93.69 201 GLU A N 1
ATOM 1599 C CA . GLU A 1 201 ? -6.197 -25.977 10.689 1.00 93.69 201 GLU A CA 1
ATOM 1600 C C . GLU A 1 201 ? -6.688 -27.358 10.234 1.00 93.69 201 GLU A C 1
ATOM 1602 O O . GLU A 1 201 ? -5.889 -28.276 10.051 1.00 93.69 201 GLU A O 1
ATOM 1607 N N . ARG A 1 202 ? -7.993 -27.508 9.963 1.00 93.19 202 ARG A N 1
ATOM 1608 C CA . ARG A 1 202 ? -8.551 -28.759 9.424 1.00 93.19 202 ARG A CA 1
ATOM 1609 C C . ARG A 1 202 ? -8.008 -29.094 8.038 1.00 93.19 202 ARG A C 1
ATOM 1611 O O . ARG A 1 202 ? -7.713 -30.259 7.786 1.00 93.19 202 ARG A O 1
ATOM 1618 N N . HIS A 1 203 ? -7.863 -28.107 7.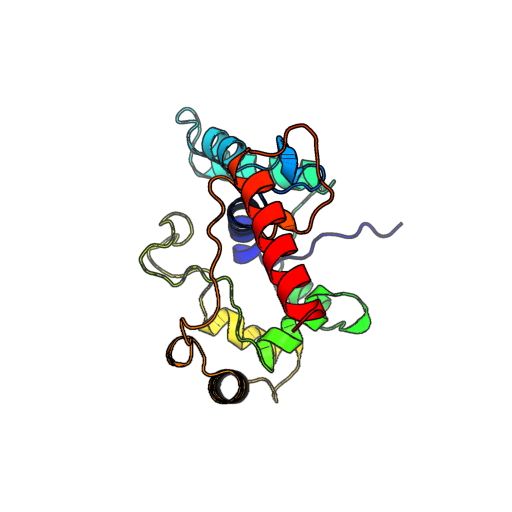154 1.00 91.88 203 HIS A N 1
ATOM 1619 C CA . HIS A 1 203 ? -7.253 -28.325 5.840 1.00 91.88 203 HIS A CA 1
ATOM 1620 C C . HIS A 1 203 ? -5.771 -28.695 5.956 1.00 91.88 203 HIS A C 1
ATOM 1622 O O . HIS A 1 203 ? -5.351 -29.669 5.340 1.00 91.88 203 HIS A O 1
ATOM 1628 N N . MET A 1 204 ? -5.007 -27.980 6.788 1.00 91.88 204 MET A N 1
ATOM 1629 C CA . MET A 1 204 ? -3.593 -28.282 7.032 1.00 91.88 204 MET A CA 1
ATOM 1630 C C . MET A 1 204 ? -3.413 -29.689 7.604 1.00 91.88 204 MET A C 1
ATOM 1632 O O . MET A 1 204 ? -2.584 -30.449 7.117 1.00 91.88 204 MET A O 1
ATOM 1636 N N . THR A 1 205 ? -4.240 -30.060 8.581 1.00 94.69 205 THR A N 1
ATOM 1637 C CA . THR A 1 205 ? -4.252 -31.405 9.165 1.00 94.69 205 THR A CA 1
ATOM 1638 C C . THR A 1 205 ? -4.527 -32.451 8.090 1.00 94.69 205 THR A C 1
ATOM 1640 O O . THR A 1 205 ? -3.777 -33.412 7.970 1.00 94.69 205 THR A O 1
ATOM 1643 N N . ALA A 1 206 ? -5.552 -32.256 7.254 1.00 91.19 206 ALA A N 1
ATOM 1644 C CA . ALA A 1 206 ? -5.856 -33.189 6.173 1.00 91.19 206 ALA A CA 1
ATOM 1645 C C . ALA A 1 206 ? -4.678 -33.355 5.194 1.00 91.19 206 ALA A C 1
ATOM 1647 O O . ALA A 1 206 ? -4.392 -34.476 4.796 1.00 91.19 206 ALA A O 1
ATOM 1648 N N . TRP A 1 207 ? -3.962 -32.280 4.849 1.00 90.38 207 TRP A N 1
ATOM 1649 C CA . TRP A 1 207 ? -2.777 -32.352 3.981 1.00 90.38 207 TRP A CA 1
ATOM 1650 C C . TRP A 1 207 ? -1.566 -33.033 4.619 1.00 90.38 207 TRP A C 1
ATOM 1652 O O . TRP A 1 207 ? -0.686 -33.485 3.901 1.00 90.38 207 TRP A O 1
ATOM 1662 N N . MET A 1 208 ? -1.481 -33.081 5.949 1.00 93.00 208 MET A N 1
ATOM 1663 C CA . MET A 1 208 ? -0.388 -33.775 6.635 1.00 93.00 208 MET A CA 1
ATOM 1664 C C . MET A 1 208 ? -0.597 -35.290 6.711 1.00 93.00 208 MET A C 1
ATOM 1666 O O . MET A 1 208 ? 0.376 -36.028 6.854 1.00 93.00 208 MET A O 1
ATOM 1670 N N . TYR A 1 209 ? -1.848 -35.751 6.658 1.00 90.94 209 TYR A N 1
ATOM 1671 C CA . TYR A 1 209 ? -2.216 -37.161 6.832 1.00 90.94 209 TYR A CA 1
ATOM 1672 C C . TYR A 1 209 ? -2.741 -37.826 5.544 1.00 90.94 209 TYR A C 1
ATOM 1674 O O . TYR A 1 209 ? -3.230 -38.957 5.597 1.00 90.94 209 TYR A O 1
ATOM 1682 N N . HIS A 1 210 ? -2.619 -37.148 4.401 1.00 64.31 210 HIS A N 1
ATOM 1683 C CA . HIS A 1 210 ? -2.916 -37.646 3.054 1.00 64.31 210 HIS A CA 1
ATOM 1684 C C . HIS A 1 210 ? -1.735 -37.384 2.123 1.00 64.31 210 HIS A C 1
ATOM 1686 O O . HIS A 1 210 ? -1.533 -38.220 1.215 1.00 64.31 210 HIS A O 1
#

Radius of gyration: 20.13 Å; chains: 1; bounding box: 40×60×45 Å

Secondary structure (DSSP, 8-state):
------B--HHHHHHHHHHHHHHHTTSSSGGGGTTS-HHHHHHHHS-TTS-HHHHHHHHHHHHHHHHT-S--B--HHHHHHHHT-GGG-HHHHHHHHIIIII-----S-STTS-TTTTTTSS-SS-HHHHHHHHHHHH-GGG-HHHHHHHHHHHHHHH-TGGG--TTS-----TT--TTGGGSPP-TT--HHHHHHHHHHHHHHHHHH--